Protein AF-A0A5C0ASE5-F1 (afdb_monomer)

Mean predicted aligned error: 4.51 Å

Sequence (235 aa):
MMMKRIALTIAAVLAVVGAGLLAYASMLAPFTDQQEFYRRYLQLQTGQNAEFHGLLREFLSAKYELVDYGWTLIVLAGVAWLVARFGSGGIKSPPVRRSLVRLAYLAAFAVFFALEFTVFQNYDRGYYPRWADSIAPLLVGGVLVLLVMLGWTFAHLRLLPRDYPASKPLQLAVSGKVNPWLMLLSLAAIGLAVAAASQGAWPFLIAGLLWAYVYVSIAASRRAVQLGRTAVVPH

Foldseek 3Di:
DVLLVVLLVLLVVLLVQLVVLLVVLVPDDQWPDPVVLVVVLVVDDPPPLVVNVVSCVVTGDCSVVSNLLSLLSNLVSVVSNVCSVQPLQRDWFAQDLVVLLVLLLVLLVLVLCLQVVVLVVCVVSVVDRPNPVDPVVSNVVSVVSSVVSVVVSVVVSVLADPPFHGTFGLVLLVDPPWDVVLVVQLVVLVVQLVVCSVRSSRSSVVSSVSSNSSSSSRRRRVSVVVVVVVVPDDD

Solvent-accessible surface area (backbone atoms only — not comparable to full-atom values): 11956 Å² total; per-residue (Å²): 115,66,70,36,53,52,28,40,51,51,14,50,51,32,35,52,52,13,50,49,32,36,57,54,25,70,76,46,56,67,38,76,46,59,68,61,48,50,57,56,54,72,70,58,58,87,85,49,56,70,60,51,54,48,49,46,71,72,29,50,36,67,23,63,60,33,37,28,40,10,51,24,27,39,54,52,13,51,51,32,37,52,47,30,76,46,32,85,78,53,45,48,25,55,68,43,69,68,54,47,51,51,46,40,52,49,23,31,50,30,46,31,48,28,52,51,49,51,53,54,52,37,52,77,69,59,74,55,60,92,74,60,85,63,68,58,69,61,55,54,50,34,53,53,49,34,54,52,34,48,55,52,38,56,60,56,57,68,67,46,54,88,79,62,56,54,50,36,44,36,66,49,35,73,43,97,84,36,61,63,67,42,47,52,52,22,52,49,23,46,50,48,18,49,58,19,48,78,65,22,37,34,51,45,22,54,17,18,50,41,43,20,51,45,32,32,30,43,31,12,34,44,40,52,51,53,55,57,57,63,70,73,63,78,130

Secondary structure (DSSP, 8-state):
-HHHHHHHHHHHHHHHHHHHHHHHHHHS-SBSSHHHHHHHHHHPPTT-HHHHHHHHHHHB-THHHHHHHHHHHHHHHHHHHHHHHH-TTT-B--SSHHHHHHHHHHHHHHHHHHHHHHHHHHHHTT-S-TT---SHHHHHHHHHHHHHHHHHHHHHHTTS-SS--TT-BGGGGGSTTS-HHHHHHHHHHHHHHHHHHTTT-HHHHHHHHHHHHHHHHHHHHHHHHHHHHHTS---

Radius of gyration: 22.26 Å; Cα contacts (8 Å, |Δi|>4): 276; chains: 1; bounding box: 58×29×72 Å

Nearest PDB structures (foldseek):
  2asr-assembly1_A-2  TM=3.739E-01  e=4.674E+00  Escherichia coli

Organism: NCBI:txid1940612

pLDDT: mean 93.57, std 7.57, range [48.03, 98.75]

Structure (mmCIF, N/CA/C/O backbone):
data_AF-A0A5C0ASE5-F1
#
_entry.id   AF-A0A5C0ASE5-F1
#
loop_
_atom_site.group_PDB
_atom_site.id
_atom_site.type_symbol
_atom_site.label_atom_id
_atom_site.label_alt_id
_atom_site.label_comp_id
_atom_site.label_asym_id
_atom_site.label_entity_id
_atom_site.label_seq_id
_atom_site.pdbx_PDB_ins_code
_atom_site.Cartn_x
_atom_site.Cartn_y
_atom_site.Cartn_z
_atom_site.occupancy
_atom_site.B_iso_or_equiv
_atom_site.auth_seq_id
_atom_site.auth_comp_id
_atom_site.auth_asym_id
_atom_site.auth_atom_id
_atom_site.pdbx_PDB_model_num
ATOM 1 N N . MET A 1 1 ? -26.961 13.017 2.936 1.00 76.44 1 MET A N 1
ATOM 2 C CA . MET A 1 1 ? -27.084 12.487 1.554 1.00 76.44 1 MET A CA 1
ATOM 3 C C . MET A 1 1 ? -25.997 13.038 0.621 1.00 76.44 1 MET A C 1
ATOM 5 O O . MET A 1 1 ? -25.399 12.254 -0.104 1.00 76.44 1 MET A O 1
ATOM 9 N N . MET A 1 2 ? -25.674 14.336 0.690 1.00 86.31 2 MET A N 1
ATOM 10 C CA . MET A 1 2 ? -24.647 15.001 -0.135 1.00 86.31 2 MET A CA 1
ATOM 11 C C . MET A 1 2 ? -23.241 14.368 -0.058 1.00 86.31 2 MET A C 1
ATOM 13 O O .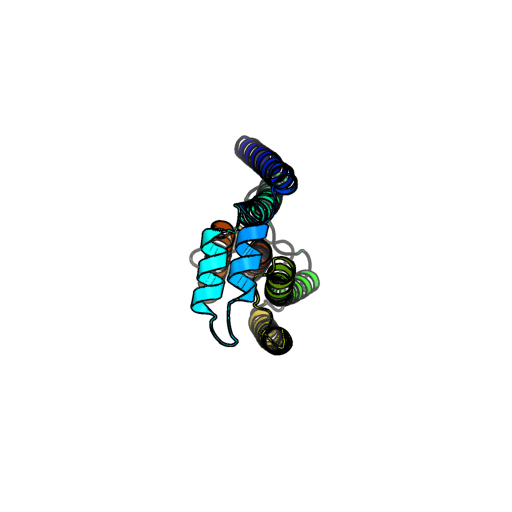 MET A 1 2 ? -22.693 14.006 -1.092 1.00 86.31 2 MET A O 1
ATOM 17 N N . MET A 1 3 ? -22.697 14.117 1.142 1.00 84.81 3 MET A N 1
ATOM 18 C CA . MET A 1 3 ? -21.353 13.519 1.297 1.00 84.81 3 MET A CA 1
ATOM 19 C C . MET A 1 3 ? -21.201 12.143 0.631 1.00 84.81 3 MET A C 1
ATOM 21 O O . MET A 1 3 ? -20.138 11.826 0.110 1.00 84.81 3 MET A O 1
ATOM 25 N N . LYS A 1 4 ? -22.266 11.325 0.616 1.00 89.88 4 LYS A N 1
ATOM 26 C CA . LYS A 1 4 ? -22.240 10.015 -0.053 1.00 89.88 4 LYS A CA 1
ATOM 27 C C . LYS A 1 4 ? -22.139 10.160 -1.568 1.00 89.88 4 LYS A C 1
ATOM 29 O O . LYS A 1 4 ? -21.385 9.423 -2.188 1.00 89.88 4 LYS A O 1
ATOM 34 N N . ARG A 1 5 ? -22.879 11.112 -2.151 1.00 92.00 5 ARG A N 1
ATOM 35 C CA . ARG A 1 5 ? -22.814 11.397 -3.592 1.00 92.00 5 ARG A CA 1
ATOM 36 C C . ARG A 1 5 ? -21.417 11.869 -3.980 1.00 92.00 5 ARG A C 1
ATOM 38 O O . ARG A 1 5 ? -20.845 11.299 -4.893 1.00 92.00 5 ARG A O 1
ATOM 45 N N . ILE A 1 6 ? -20.843 12.801 -3.215 1.00 92.38 6 ILE A N 1
ATOM 46 C CA . ILE A 1 6 ? -19.474 13.293 -3.440 1.00 92.38 6 ILE A CA 1
ATOM 47 C C . ILE A 1 6 ? -18.463 12.140 -3.399 1.00 92.38 6 ILE A C 1
ATOM 49 O O . ILE A 1 6 ? -17.682 11.985 -4.330 1.00 92.38 6 ILE A O 1
ATOM 53 N N . ALA A 1 7 ? -18.503 11.296 -2.365 1.00 92.88 7 ALA A N 1
ATOM 54 C CA . ALA A 1 7 ? -17.575 10.173 -2.242 1.00 92.88 7 ALA A CA 1
ATOM 55 C C . ALA A 1 7 ? -17.729 9.136 -3.374 1.00 92.88 7 ALA A C 1
ATOM 57 O O . ALA A 1 7 ? -16.725 8.619 -3.855 1.00 92.88 7 ALA A O 1
ATOM 58 N N . LEU A 1 8 ? -18.956 8.869 -3.844 1.00 95.56 8 LEU A N 1
ATOM 59 C CA . LEU A 1 8 ? -19.190 8.010 -5.014 1.00 95.56 8 LEU A CA 1
ATOM 60 C C . LEU A 1 8 ? -18.660 8.634 -6.306 1.00 95.56 8 LEU A C 1
ATOM 62 O O . LEU A 1 8 ? -18.055 7.928 -7.106 1.00 95.56 8 LEU A O 1
ATOM 66 N N . THR A 1 9 ? -18.857 9.938 -6.507 1.00 96.56 9 THR A N 1
ATOM 67 C CA . THR A 1 9 ? -18.309 10.651 -7.666 1.00 96.56 9 THR A CA 1
ATOM 68 C C . THR A 1 9 ? -16.785 10.598 -7.658 1.00 96.56 9 THR A C 1
ATOM 70 O O . THR A 1 9 ? -16.194 10.250 -8.673 1.00 96.56 9 THR A O 1
ATOM 73 N N . ILE A 1 10 ? -16.149 10.859 -6.510 1.00 96.62 10 ILE A N 1
ATOM 74 C CA . ILE A 1 10 ? -14.694 10.734 -6.352 1.00 96.62 10 ILE A CA 1
ATOM 75 C C . ILE A 1 10 ? -14.249 9.306 -6.680 1.00 96.62 10 ILE A C 1
ATOM 77 O O . ILE A 1 10 ? -13.341 9.129 -7.484 1.00 96.62 10 ILE A O 1
ATOM 81 N N . ALA A 1 11 ? -14.909 8.289 -6.118 1.00 97.38 11 ALA A N 1
ATOM 82 C CA . ALA A 1 11 ? -14.579 6.893 -6.394 1.00 97.38 11 ALA A CA 1
ATOM 83 C C . ALA A 1 11 ? -14.669 6.561 -7.893 1.00 97.38 11 ALA A C 1
ATOM 85 O O . ALA A 1 11 ? -13.756 5.948 -8.437 1.00 97.38 11 ALA A O 1
ATOM 86 N N . ALA A 1 12 ? -15.735 6.997 -8.570 1.00 98.06 12 ALA A N 1
ATOM 87 C CA . ALA A 1 12 ? -15.920 6.768 -10.000 1.00 98.06 12 ALA A CA 1
ATOM 88 C C . ALA A 1 12 ? -14.844 7.469 -10.842 1.00 98.06 12 ALA A C 1
ATOM 90 O O . ALA A 1 12 ? -14.266 6.845 -11.728 1.00 98.06 12 ALA A O 1
ATOM 91 N N . VAL A 1 13 ? -14.531 8.734 -10.541 1.00 98.31 13 VAL A N 1
ATOM 92 C CA . VAL A 1 13 ? -13.483 9.491 -11.243 1.00 98.31 13 VAL A CA 1
ATOM 93 C C . VAL A 1 13 ? -12.122 8.821 -11.064 1.00 98.31 13 VAL A C 1
ATOM 95 O O . VAL A 1 13 ? -11.440 8.570 -12.052 1.00 98.31 13 VAL A O 1
ATOM 98 N N . LEU A 1 14 ? -11.748 8.468 -9.830 1.00 98.38 14 LEU A N 1
ATOM 99 C CA . LEU A 1 14 ? -10.487 7.777 -9.549 1.00 98.38 14 LEU A CA 1
ATOM 100 C C . LEU A 1 14 ? -10.403 6.433 -10.283 1.00 98.38 14 LEU A C 1
ATOM 102 O O . LEU A 1 14 ? -9.360 6.119 -10.849 1.00 98.38 14 LEU A O 1
ATOM 106 N N . ALA A 1 15 ? -11.495 5.663 -10.321 1.00 98.50 15 ALA A N 1
ATOM 107 C CA . ALA A 1 15 ? -11.532 4.382 -11.019 1.00 98.50 15 ALA A CA 1
ATOM 108 C C . ALA A 1 15 ? -11.364 4.540 -12.537 1.00 98.50 15 ALA A C 1
ATOM 110 O O . ALA A 1 15 ? -10.577 3.816 -13.141 1.00 98.50 15 ALA A O 1
ATOM 111 N N . VAL A 1 16 ? -12.070 5.497 -13.149 1.00 98.62 16 VAL A N 1
ATOM 112 C CA . VAL A 1 16 ? -11.989 5.764 -14.594 1.00 98.62 16 VAL A CA 1
ATOM 113 C C . VAL A 1 16 ? -10.604 6.272 -14.977 1.00 98.62 16 VAL A C 1
ATOM 115 O O . VAL A 1 16 ? -10.014 5.761 -15.925 1.00 98.62 16 VAL A O 1
ATOM 118 N N . VAL A 1 17 ? -10.056 7.233 -14.227 1.00 98.56 17 VAL A N 1
ATOM 119 C CA . VAL A 1 17 ? -8.702 7.746 -14.476 1.00 98.56 17 VAL A CA 1
ATOM 120 C C . VAL A 1 17 ? -7.673 6.636 -14.271 1.00 98.56 17 VAL A C 1
ATOM 122 O O . VAL A 1 17 ? -6.843 6.426 -15.146 1.00 98.56 17 VAL A O 1
ATOM 125 N N . GLY A 1 18 ? -7.761 5.868 -13.180 1.00 98.62 18 GLY A N 1
ATOM 126 C CA . GLY A 1 18 ? -6.858 4.747 -12.911 1.00 98.62 18 GLY A CA 1
ATOM 127 C C . GLY A 1 18 ? -6.877 3.686 -14.012 1.00 98.62 18 GLY A C 1
ATOM 128 O O . GLY A 1 18 ? -5.822 3.285 -14.498 1.00 98.62 18 GLY A O 1
ATOM 129 N N . ALA A 1 19 ? -8.067 3.286 -14.469 1.00 98.69 19 ALA A N 1
ATOM 130 C CA . ALA A 1 19 ? -8.218 2.365 -15.592 1.00 98.69 19 ALA A CA 1
ATOM 131 C C . ALA A 1 19 ? -7.667 2.955 -16.901 1.00 98.69 19 ALA A C 1
ATOM 133 O O . ALA A 1 19 ? -7.013 2.245 -17.662 1.00 98.69 19 ALA A O 1
ATOM 134 N N . GLY A 1 20 ? -7.877 4.252 -17.142 1.00 98.62 20 GLY A N 1
ATOM 135 C CA . GLY A 1 20 ? -7.312 4.972 -18.282 1.00 98.62 20 GLY A CA 1
ATOM 136 C C . GLY A 1 20 ? -5.781 4.982 -18.278 1.00 98.62 20 GLY A C 1
ATOM 137 O O . GLY A 1 20 ? -5.178 4.699 -19.310 1.00 98.62 20 GLY A O 1
ATOM 138 N N . LEU A 1 21 ? -5.149 5.227 -17.122 1.00 98.56 21 LEU A N 1
ATOM 139 C CA . LEU A 1 21 ? -3.689 5.162 -16.978 1.00 98.56 21 LEU A CA 1
ATOM 140 C C . LEU A 1 21 ? -3.160 3.756 -17.268 1.00 98.56 21 LEU A C 1
ATOM 142 O O . LEU A 1 21 ? -2.198 3.617 -18.017 1.00 98.56 21 LEU A O 1
ATOM 146 N N . LEU A 1 22 ? -3.807 2.715 -16.731 1.00 98.62 22 LEU A N 1
ATOM 147 C CA . LEU A 1 22 ? -3.428 1.321 -16.988 1.00 98.62 22 LEU A CA 1
ATOM 148 C C . LEU A 1 22 ? -3.567 0.956 -18.471 1.00 98.62 22 LEU A C 1
ATOM 150 O O . LEU A 1 22 ? -2.664 0.344 -19.043 1.00 98.62 22 LEU A O 1
ATOM 154 N N . ALA A 1 23 ? -4.671 1.361 -19.105 1.00 98.50 23 ALA A N 1
ATOM 155 C CA . ALA A 1 23 ? -4.909 1.123 -20.523 1.00 98.50 23 ALA A CA 1
ATOM 156 C C . ALA A 1 23 ? -3.848 1.828 -21.382 1.00 98.50 23 ALA A C 1
ATOM 158 O O . ALA A 1 23 ? -3.216 1.196 -22.227 1.00 98.50 23 ALA A O 1
ATOM 159 N N . TYR A 1 24 ? -3.580 3.106 -21.116 1.00 98.38 24 TYR A N 1
ATOM 160 C CA . TYR A 1 24 ? -2.556 3.864 -21.830 1.00 98.38 24 TYR A CA 1
ATOM 161 C C . TYR A 1 24 ? -1.153 3.275 -21.620 1.00 98.38 24 TYR A C 1
ATOM 163 O O . TYR A 1 24 ? -0.418 3.060 -22.581 1.00 98.38 24 TYR A O 1
ATOM 171 N N . ALA A 1 25 ? -0.801 2.913 -20.384 1.00 98.06 25 ALA A N 1
ATOM 172 C CA . ALA A 1 25 ? 0.488 2.306 -20.073 1.00 98.06 25 ALA A CA 1
ATOM 173 C C . ALA A 1 25 ? 0.704 0.955 -20.774 1.00 98.06 25 ALA A C 1
ATOM 175 O O . ALA A 1 25 ? 1.836 0.613 -21.114 1.00 98.06 25 ALA A O 1
ATOM 176 N N . SER A 1 26 ? -0.364 0.192 -21.032 1.00 97.31 26 SER A N 1
ATOM 177 C CA . SER A 1 26 ? -0.257 -1.074 -21.766 1.00 97.31 26 SER A CA 1
ATOM 178 C C . SER A 1 26 ? 0.174 -0.890 -23.226 1.00 97.31 26 SER A C 1
ATOM 180 O O . SER A 1 26 ? 0.797 -1.789 -23.788 1.00 97.31 26 SER A O 1
ATOM 182 N N . MET A 1 27 ? -0.079 0.289 -23.807 1.00 97.75 27 MET A N 1
ATOM 183 C CA . MET A 1 27 ? 0.326 0.651 -25.170 1.00 97.75 27 MET A CA 1
ATOM 184 C C . MET A 1 27 ? 1.764 1.184 -25.252 1.00 97.75 27 MET A C 1
ATOM 186 O O . MET A 1 27 ? 2.325 1.263 -26.342 1.00 97.75 27 MET A O 1
ATOM 190 N N . LEU A 1 28 ? 2.374 1.556 -24.122 1.00 97.31 28 LEU A N 1
ATOM 191 C CA . LEU A 1 28 ? 3.737 2.084 -24.095 1.00 97.31 28 LEU A CA 1
ATOM 192 C C . LEU A 1 28 ? 4.776 0.958 -24.112 1.00 97.31 28 LEU A C 1
ATOM 194 O O . LEU A 1 28 ? 4.632 -0.075 -23.446 1.00 97.31 28 LEU A O 1
ATOM 198 N N . ALA A 1 29 ? 5.877 1.190 -24.824 1.00 96.62 29 ALA A N 1
ATOM 199 C CA . ALA A 1 29 ? 7.086 0.387 -24.682 1.00 96.62 29 ALA A CA 1
ATOM 200 C C . ALA A 1 29 ? 7.766 0.689 -23.329 1.00 96.62 29 ALA A C 1
ATOM 202 O O . ALA A 1 29 ? 7.675 1.823 -22.855 1.00 96.62 29 ALA A O 1
ATOM 203 N N . PRO A 1 30 ? 8.443 -0.278 -22.679 1.00 95.25 30 PRO A N 1
ATOM 204 C CA . PRO A 1 30 ? 9.168 -0.030 -21.425 1.00 95.25 30 PRO A CA 1
ATOM 205 C C . PRO A 1 30 ? 10.304 0.997 -21.545 1.00 95.25 30 PRO A C 1
ATOM 207 O O . PRO A 1 30 ? 10.578 1.716 -20.588 1.00 95.25 30 PRO A O 1
ATOM 210 N N . PHE A 1 31 ? 10.928 1.083 -22.723 1.00 96.25 31 PHE A N 1
ATOM 211 C CA . PHE A 1 31 ? 12.035 1.992 -23.016 1.00 96.25 31 PHE A CA 1
ATOM 212 C C . PHE A 1 31 ? 11.693 2.895 -24.205 1.00 96.25 31 PHE A C 1
ATOM 214 O O . PHE A 1 31 ? 11.002 2.456 -25.126 1.00 96.25 31 PHE A O 1
ATOM 221 N N . THR A 1 32 ? 12.169 4.140 -24.186 1.00 95.94 32 THR A N 1
ATOM 222 C CA . THR A 1 32 ? 12.011 5.119 -25.276 1.00 95.94 32 THR A CA 1
ATOM 223 C C . THR A 1 32 ? 12.814 4.722 -26.516 1.00 95.94 32 THR A C 1
ATOM 225 O O . THR A 1 32 ? 12.279 4.758 -27.620 1.00 95.94 32 THR A O 1
ATOM 228 N N . ASP A 1 33 ? 14.054 4.267 -26.321 1.00 96.25 33 ASP A N 1
ATOM 229 C CA . ASP A 1 33 ? 14.891 3.616 -27.332 1.00 96.25 33 ASP A CA 1
ATOM 230 C C . ASP A 1 33 ? 15.504 2.340 -26.744 1.00 96.25 33 ASP A C 1
ATOM 232 O O . ASP A 1 33 ? 16.515 2.344 -26.036 1.00 96.25 33 ASP A O 1
ATOM 23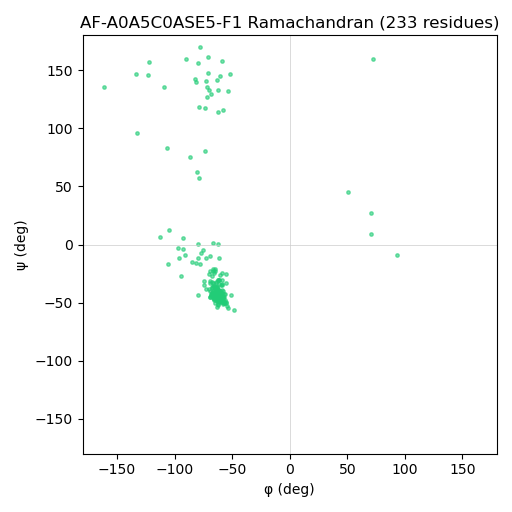6 N N . GLN A 1 34 ? 14.841 1.220 -27.015 1.00 95.00 34 GLN A N 1
ATOM 237 C CA . GLN A 1 34 ? 15.242 -0.076 -26.487 1.00 95.00 34 GLN A CA 1
ATOM 238 C C . GLN A 1 34 ? 16.593 -0.539 -27.054 1.00 95.00 34 GLN A C 1
ATOM 240 O O . GLN A 1 34 ? 17.371 -1.166 -26.334 1.00 95.00 34 GLN A O 1
ATOM 245 N N . GLN A 1 35 ? 16.889 -0.248 -28.324 1.00 96.62 35 GLN A N 1
ATOM 246 C CA . GLN A 1 35 ? 18.121 -0.716 -28.963 1.00 96.62 35 GLN A CA 1
ATOM 247 C C . GLN A 1 35 ? 19.335 -0.002 -28.374 1.00 96.62 35 GLN A C 1
ATOM 249 O O . GLN A 1 35 ? 20.319 -0.650 -28.004 1.00 96.62 35 GLN A O 1
ATOM 254 N N . GLU A 1 36 ? 19.236 1.316 -28.222 1.00 96.94 36 GLU A N 1
ATOM 255 C CA . GLU A 1 36 ? 20.298 2.128 -27.643 1.00 96.94 36 GLU A CA 1
ATOM 256 C C . GLU A 1 36 ? 20.530 1.801 -26.163 1.00 96.94 36 GLU A C 1
ATOM 258 O O . GLU A 1 36 ? 21.682 1.642 -25.740 1.00 96.94 36 GLU A O 1
ATOM 263 N N . PHE A 1 37 ? 19.453 1.598 -25.390 1.00 96.19 37 PHE A N 1
ATOM 264 C CA . PHE A 1 37 ? 19.555 1.147 -24.003 1.00 96.19 37 PHE A CA 1
ATOM 265 C C . PHE A 1 37 ? 20.371 -0.145 -23.896 1.00 96.19 37 PHE A C 1
ATOM 267 O O . PHE A 1 37 ? 21.351 -0.189 -23.151 1.00 96.19 37 PHE A O 1
ATOM 274 N N . TYR A 1 38 ? 20.023 -1.186 -24.664 1.00 95.44 38 TYR A N 1
ATOM 275 C CA . TYR A 1 38 ? 20.742 -2.461 -24.603 1.00 95.44 38 TYR A CA 1
ATOM 276 C C . TYR A 1 38 ? 22.189 -2.340 -25.081 1.00 95.44 38 TYR A C 1
ATOM 278 O O . TYR A 1 38 ? 23.076 -2.946 -24.477 1.00 95.44 38 TYR A O 1
ATOM 286 N N . ARG A 1 39 ? 22.459 -1.528 -26.110 1.00 97.00 39 ARG A N 1
ATOM 287 C CA . ARG A 1 39 ? 23.823 -1.276 -26.591 1.00 97.00 39 ARG A CA 1
ATOM 288 C C . ARG A 1 39 ? 24.710 -0.706 -25.484 1.00 97.00 39 ARG A C 1
ATOM 290 O O . ARG A 1 39 ? 25.807 -1.219 -25.268 1.00 97.00 39 ARG A O 1
ATOM 297 N N . ARG A 1 40 ? 24.237 0.317 -24.763 1.00 96.88 40 ARG A N 1
ATOM 298 C CA . ARG A 1 40 ? 24.978 0.944 -23.653 1.00 96.88 40 ARG A CA 1
ATOM 299 C C . ARG A 1 40 ? 25.020 0.056 -22.413 1.00 96.88 40 ARG A C 1
ATOM 301 O O . ARG A 1 40 ? 26.054 -0.039 -21.761 1.00 96.88 40 ARG A O 1
ATOM 308 N N . TYR A 1 41 ? 23.933 -0.648 -22.116 1.00 95.44 41 TYR A N 1
ATOM 309 C CA . TYR A 1 41 ? 23.857 -1.576 -20.992 1.00 95.44 41 TYR A CA 1
ATOM 310 C C . TYR A 1 41 ? 24.867 -2.726 -21.109 1.00 95.44 41 TYR A C 1
ATOM 312 O O . TYR A 1 41 ? 25.528 -3.070 -20.131 1.00 95.44 41 TYR A O 1
ATOM 320 N N . LEU A 1 42 ? 25.050 -3.293 -22.307 1.00 95.31 42 LEU A N 1
ATOM 321 C CA . LEU A 1 42 ? 26.008 -4.381 -22.537 1.00 95.31 42 LEU A CA 1
ATOM 322 C C . LEU A 1 42 ? 27.473 -3.951 -22.372 1.00 95.31 42 LEU A C 1
ATOM 324 O O . LEU A 1 42 ? 28.318 -4.804 -22.090 1.00 95.31 42 LEU A O 1
ATOM 328 N N . GLN A 1 43 ? 27.758 -2.652 -22.510 1.00 96.62 43 GLN A N 1
ATOM 329 C CA . GLN A 1 43 ? 29.083 -2.068 -22.286 1.00 96.62 43 GLN A CA 1
ATOM 330 C C . GLN A 1 43 ? 29.408 -1.892 -20.796 1.00 96.62 43 GLN A C 1
ATOM 332 O O . GLN A 1 43 ? 30.579 -1.728 -20.458 1.00 96.62 43 GLN A O 1
ATOM 337 N N . LEU A 1 44 ? 28.406 -1.948 -19.907 1.00 96.12 44 LEU A N 1
ATOM 338 C CA . LEU A 1 44 ? 28.634 -1.827 -18.471 1.00 96.12 44 LEU A CA 1
ATOM 339 C C . LEU A 1 44 ? 29.315 -3.075 -17.900 1.00 96.12 44 LEU A C 1
ATOM 341 O O . LEU A 1 44 ? 28.930 -4.222 -18.171 1.00 96.12 44 LEU A O 1
ATOM 345 N N . GLN A 1 45 ? 30.308 -2.824 -17.057 1.00 95.81 45 GLN A N 1
ATOM 346 C CA . GLN A 1 45 ? 31.024 -3.820 -16.275 1.00 95.81 45 GLN A CA 1
ATOM 347 C C . GLN A 1 45 ? 30.351 -4.043 -14.916 1.00 95.81 45 GLN A C 1
ATOM 349 O O . GLN A 1 45 ? 29.599 -3.205 -14.412 1.00 95.81 45 GLN A O 1
ATOM 354 N N . THR A 1 46 ? 30.645 -5.189 -14.303 1.00 94.38 46 THR A N 1
ATOM 355 C CA . THR A 1 46 ? 30.170 -5.531 -12.959 1.00 94.38 46 THR A CA 1
ATOM 356 C C . THR A 1 46 ? 30.530 -4.439 -11.952 1.00 94.38 46 THR A C 1
ATOM 358 O O . THR A 1 46 ? 31.671 -3.991 -11.892 1.00 94.38 46 THR A O 1
ATOM 361 N N . GLY A 1 47 ? 29.552 -4.025 -11.142 1.00 91.62 47 GLY A N 1
ATOM 362 C CA . GLY A 1 47 ? 29.731 -3.005 -10.103 1.00 91.62 47 GLY A CA 1
ATOM 363 C C . GLY A 1 47 ? 29.392 -1.572 -10.529 1.00 91.62 47 GLY A C 1
ATOM 364 O O . GLY A 1 47 ? 29.265 -0.713 -9.658 1.00 91.62 47 GLY A O 1
ATOM 365 N N . GLN A 1 48 ? 29.146 -1.310 -11.819 1.00 95.50 48 GLN A N 1
ATOM 366 C CA . GLN A 1 48 ? 28.744 0.009 -12.341 1.00 95.50 48 GLN A CA 1
ATOM 367 C C . GLN A 1 48 ? 27.249 0.309 -12.109 1.00 95.50 48 GLN A C 1
ATOM 369 O O . GLN A 1 48 ? 26.459 0.518 -13.034 1.00 95.50 48 GLN A O 1
ATOM 374 N N . ASN A 1 49 ? 26.824 0.268 -10.842 1.00 93.25 49 ASN A N 1
ATOM 375 C CA . ASN A 1 49 ? 25.419 0.432 -10.453 1.00 93.25 49 ASN A CA 1
ATOM 376 C C . ASN A 1 49 ? 24.903 1.856 -10.714 1.00 93.25 49 ASN A C 1
ATOM 378 O O . ASN A 1 49 ? 23.748 2.037 -11.099 1.00 93.25 49 ASN A O 1
ATOM 382 N N . ALA A 1 50 ? 25.742 2.874 -10.504 1.00 95.19 50 ALA A N 1
ATOM 383 C CA . ALA A 1 50 ? 25.342 4.269 -10.677 1.00 95.19 50 ALA A CA 1
ATOM 384 C C . ALA A 1 50 ? 25.045 4.584 -12.151 1.00 95.19 50 ALA A C 1
ATOM 386 O O . ALA A 1 50 ? 24.038 5.225 -12.460 1.00 95.19 50 ALA A O 1
ATOM 387 N N . GLU A 1 51 ? 25.887 4.076 -13.048 1.00 96.94 51 GLU A N 1
ATOM 388 C CA . GLU A 1 51 ? 25.763 4.181 -14.496 1.00 96.94 51 GLU A CA 1
ATOM 389 C C . GLU A 1 51 ? 24.547 3.405 -14.996 1.00 96.94 51 GLU A C 1
ATOM 391 O O . GLU A 1 51 ? 23.766 3.939 -15.781 1.00 96.94 51 GLU A O 1
ATOM 396 N N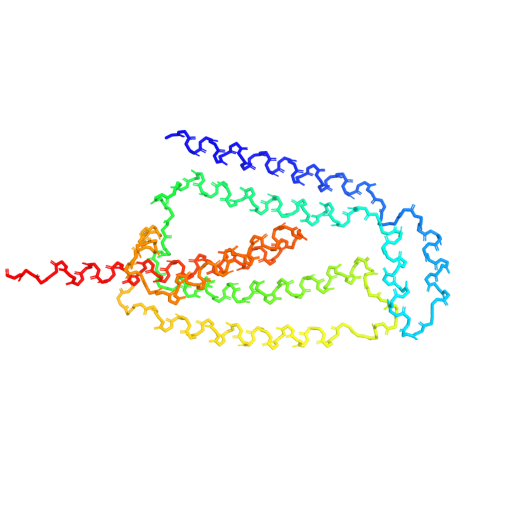 . PHE A 1 52 ? 24.323 2.192 -14.481 1.00 96.25 52 PHE A N 1
ATOM 397 C CA . PHE A 1 52 ? 23.125 1.409 -14.780 1.00 96.25 52 PHE A CA 1
ATOM 398 C C . PHE A 1 52 ? 21.836 2.166 -14.426 1.00 96.25 52 PHE A C 1
ATOM 400 O O . PHE A 1 52 ? 20.948 2.314 -15.266 1.00 96.25 52 PHE A O 1
ATOM 407 N N . HIS A 1 53 ? 21.743 2.725 -13.216 1.00 94.94 53 HIS A N 1
ATOM 408 C CA . HIS A 1 53 ? 20.588 3.542 -12.835 1.00 94.94 53 HIS A CA 1
ATOM 409 C C . HIS A 1 53 ? 20.509 4.861 -13.619 1.00 94.94 53 HIS A C 1
ATOM 411 O O . HIS A 1 53 ? 19.415 5.393 -13.804 1.00 94.94 53 HIS A O 1
ATOM 417 N N . GLY A 1 54 ? 21.641 5.387 -14.093 1.00 96.94 54 GLY A N 1
ATOM 418 C CA . GLY A 1 54 ? 21.690 6.495 -15.046 1.00 96.94 54 GLY A CA 1
ATOM 419 C C . GLY A 1 54 ? 21.008 6.148 -16.367 1.00 96.94 54 GLY A C 1
ATOM 420 O O . GLY A 1 54 ? 20.119 6.884 -16.787 1.00 96.94 54 GLY A O 1
ATOM 421 N N . LEU A 1 55 ? 21.346 4.996 -16.956 1.00 96.44 55 LEU A N 1
ATOM 422 C CA . LEU A 1 55 ? 20.705 4.498 -18.177 1.00 96.44 55 LEU A CA 1
ATOM 423 C C . LEU A 1 55 ? 19.204 4.283 -17.984 1.00 96.44 55 LEU A C 1
ATOM 425 O O . LEU A 1 55 ? 18.418 4.660 -18.846 1.00 96.44 55 LEU A O 1
ATOM 429 N N . LEU A 1 56 ? 18.787 3.718 -16.847 1.00 95.75 56 LEU A N 1
ATOM 430 C CA . LEU A 1 56 ? 17.363 3.568 -16.549 1.00 95.75 56 LEU A CA 1
ATOM 431 C C . LEU A 1 56 ? 16.655 4.927 -16.514 1.00 95.75 56 LEU A C 1
ATOM 433 O O . LEU A 1 56 ? 15.627 5.083 -17.155 1.00 95.75 56 LEU A O 1
ATOM 437 N N . ARG A 1 57 ? 17.207 5.939 -15.836 1.00 95.12 57 ARG A N 1
ATOM 438 C CA . ARG A 1 57 ? 16.590 7.280 -15.814 1.00 95.12 57 ARG A CA 1
ATOM 439 C C . ARG A 1 57 ? 16.503 7.932 -17.195 1.00 95.12 57 ARG A C 1
ATOM 441 O O . ARG A 1 57 ? 15.604 8.730 -17.419 1.00 95.12 57 ARG A O 1
ATOM 448 N N . GLU A 1 58 ? 17.443 7.626 -18.083 1.00 96.69 58 GLU A N 1
ATOM 449 C CA . GLU A 1 58 ? 17.511 8.197 -19.429 1.00 96.69 58 GLU A CA 1
ATOM 450 C C . GLU A 1 58 ? 16.528 7.528 -20.402 1.00 96.69 58 GLU A C 1
ATOM 452 O O . GLU A 1 58 ? 15.854 8.215 -21.168 1.00 96.69 58 GLU A O 1
ATOM 457 N N . PHE A 1 59 ? 16.427 6.196 -20.363 1.00 96.50 59 PHE A N 1
ATOM 458 C CA . PHE A 1 59 ? 15.692 5.425 -21.370 1.00 96.50 59 PHE A CA 1
ATOM 459 C C . PHE A 1 59 ? 14.352 4.871 -20.897 1.00 96.50 59 PHE A C 1
ATOM 461 O O . PHE A 1 59 ? 13.557 4.455 -21.737 1.00 96.50 59 PHE A O 1
ATOM 468 N N . LEU A 1 60 ? 14.077 4.810 -19.593 1.00 95.31 60 LEU A N 1
ATOM 469 C CA . LEU A 1 60 ? 12.809 4.270 -19.111 1.00 95.31 60 LEU A CA 1
ATOM 470 C C . LEU A 1 60 ? 11.663 5.204 -19.505 1.00 95.31 60 LEU A C 1
ATOM 472 O O . LEU A 1 60 ? 11.700 6.408 -19.255 1.00 95.31 60 LEU A O 1
ATOM 476 N N . SER A 1 61 ? 10.624 4.644 -20.116 1.00 96.00 61 SER A N 1
ATOM 477 C CA . SER A 1 61 ? 9.415 5.405 -20.406 1.00 96.00 61 SER A CA 1
ATOM 478 C C . SER A 1 61 ? 8.557 5.571 -19.146 1.00 96.00 61 SER A C 1
ATOM 480 O O . SER A 1 61 ? 8.730 4.878 -18.141 1.00 96.00 61 SER A O 1
ATOM 482 N N . ALA A 1 62 ? 7.531 6.420 -19.230 1.00 96.31 62 ALA A N 1
ATOM 483 C CA . ALA A 1 62 ? 6.546 6.583 -18.161 1.00 96.31 62 ALA A CA 1
ATOM 484 C C . ALA A 1 62 ? 5.658 5.337 -17.928 1.00 96.31 62 ALA A C 1
ATOM 486 O O . ALA A 1 62 ? 4.778 5.370 -17.070 1.00 96.31 62 ALA A O 1
ATOM 487 N N . LYS A 1 63 ? 5.849 4.231 -18.669 1.00 97.44 63 LYS A N 1
ATOM 488 C CA . LYS A 1 63 ? 5.007 3.025 -18.600 1.00 97.44 63 LYS A CA 1
ATOM 489 C C . LYS A 1 63 ? 4.770 2.551 -17.168 1.00 97.44 63 LYS A C 1
ATOM 491 O O . LYS A 1 63 ? 3.625 2.388 -16.757 1.00 97.44 63 LYS A O 1
ATOM 496 N N . TYR A 1 64 ? 5.838 2.291 -16.421 1.00 96.81 64 TYR A N 1
ATOM 497 C CA . TYR A 1 64 ? 5.720 1.667 -15.103 1.00 96.81 64 TYR A CA 1
ATOM 498 C C . TYR A 1 64 ? 5.189 2.627 -14.041 1.00 96.81 64 TYR A C 1
ATOM 500 O O . TYR A 1 64 ? 4.381 2.210 -13.215 1.00 96.81 64 TYR A O 1
ATOM 508 N N . GLU A 1 65 ? 5.549 3.906 -14.129 1.00 97.12 65 GLU A N 1
ATOM 509 C CA . GLU A 1 65 ? 4.992 4.956 -13.276 1.00 97.12 65 GLU A CA 1
ATOM 510 C C . GLU A 1 65 ? 3.471 5.074 -13.467 1.00 97.12 65 GLU A C 1
ATOM 512 O O . GLU A 1 65 ? 2.709 5.068 -12.500 1.00 97.12 65 GLU A O 1
ATOM 517 N N . LEU A 1 66 ? 3.002 5.076 -14.719 1.00 98.25 66 LEU A N 1
ATOM 518 C CA . LEU A 1 66 ? 1.574 5.101 -15.037 1.00 98.25 66 LEU A CA 1
ATOM 519 C C . LEU A 1 66 ? 0.844 3.843 -14.544 1.00 98.25 66 LEU A C 1
ATOM 521 O O . LEU A 1 66 ? -0.290 3.946 -14.076 1.00 98.25 66 LEU A O 1
ATOM 525 N N . VAL A 1 67 ? 1.483 2.667 -14.603 1.00 98.31 67 VAL A N 1
ATOM 526 C CA . VAL A 1 67 ? 0.927 1.430 -14.025 1.00 98.31 67 VAL A CA 1
ATOM 527 C C . VAL A 1 67 ? 0.769 1.551 -12.509 1.00 98.31 67 VAL A C 1
ATOM 529 O O . VAL A 1 67 ? -0.283 1.207 -11.968 1.00 98.31 67 VAL A O 1
ATOM 532 N N . ASP A 1 68 ? 1.792 2.054 -11.824 1.00 98.19 68 ASP A N 1
ATOM 533 C CA . ASP A 1 68 ? 1.823 2.172 -10.365 1.00 98.19 68 ASP A CA 1
ATOM 534 C C . ASP A 1 68 ? 0.791 3.183 -9.850 1.00 98.19 68 ASP A C 1
ATOM 536 O O . ASP A 1 68 ? 0.002 2.878 -8.944 1.00 98.19 68 ASP A O 1
ATOM 540 N N . TYR A 1 69 ? 0.705 4.356 -10.479 1.00 98.69 69 TYR A N 1
ATOM 541 C CA . TYR A 1 69 ? -0.344 5.324 -10.165 1.00 98.69 69 TYR A CA 1
ATOM 542 C C . TYR A 1 69 ? -1.729 4.835 -10.576 1.00 98.69 69 TYR A C 1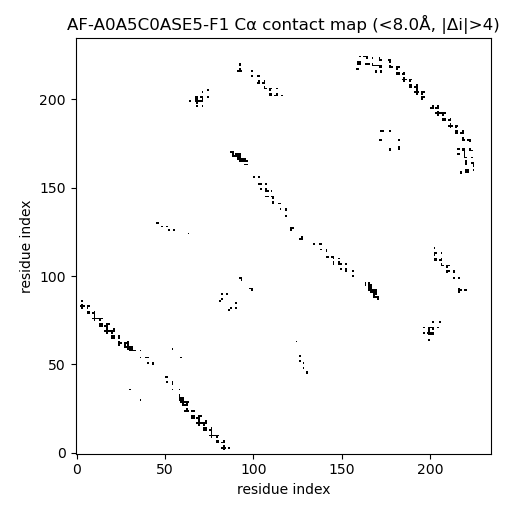
ATOM 544 O O . TYR A 1 69 ? -2.682 5.047 -9.829 1.00 98.69 69 TYR A O 1
ATOM 552 N N . GLY A 1 70 ? -1.856 4.127 -11.700 1.00 98.62 70 GLY A N 1
ATOM 553 C CA . GLY A 1 70 ? -3.107 3.501 -12.120 1.00 98.62 70 GLY A CA 1
ATOM 554 C C . GLY A 1 70 ? -3.680 2.602 -11.025 1.00 98.62 70 GLY A C 1
ATOM 555 O O . GLY A 1 70 ? -4.796 2.831 -10.555 1.00 98.62 70 GLY A O 1
ATOM 556 N N . TRP A 1 71 ? -2.887 1.647 -10.529 1.00 98.62 71 TRP A N 1
ATOM 557 C CA . TRP A 1 71 ? -3.288 0.780 -9.415 1.00 98.62 71 TRP A CA 1
ATOM 558 C C . TRP A 1 71 ? -3.523 1.538 -8.108 1.00 98.62 71 TRP A C 1
ATOM 560 O O . TRP A 1 71 ? -4.481 1.240 -7.391 1.00 98.62 71 TRP A O 1
ATOM 570 N N . THR A 1 72 ? -2.711 2.552 -7.811 1.00 98.75 72 THR A N 1
ATOM 571 C CA . THR A 1 72 ? -2.914 3.414 -6.638 1.00 98.75 72 THR A CA 1
ATOM 572 C C . THR A 1 72 ? -4.285 4.091 -6.674 1.00 98.75 72 THR A C 1
ATOM 574 O O . THR A 1 72 ? -5.012 4.064 -5.678 1.00 98.75 72 THR A O 1
ATOM 577 N N . LEU A 1 73 ? -4.689 4.639 -7.825 1.00 98.69 73 LEU A N 1
ATOM 578 C CA . LEU A 1 73 ? -6.006 5.254 -8.002 1.00 98.69 73 LEU A CA 1
ATOM 579 C C . LEU A 1 73 ? -7.140 4.231 -7.867 1.00 98.69 73 LEU A C 1
ATOM 581 O O . LEU A 1 73 ? -8.153 4.548 -7.244 1.00 98.69 73 LEU A O 1
ATOM 585 N N . ILE A 1 74 ? -6.967 2.998 -8.360 1.00 98.69 74 ILE A N 1
ATOM 586 C CA . ILE A 1 74 ? -7.944 1.913 -8.161 1.00 98.69 74 ILE A CA 1
ATOM 587 C C . ILE A 1 74 ? -8.121 1.586 -6.671 1.00 98.69 74 ILE A C 1
ATOM 589 O O . ILE A 1 74 ? -9.252 1.466 -6.191 1.00 98.69 74 ILE A O 1
ATOM 593 N N . VAL A 1 75 ? -7.029 1.493 -5.905 1.00 98.50 75 VAL A N 1
ATOM 594 C CA . VAL A 1 75 ? -7.098 1.256 -4.453 1.00 98.50 75 VAL A CA 1
ATOM 595 C C . VAL A 1 75 ? -7.823 2.408 -3.751 1.00 98.50 75 VAL A C 1
ATOM 597 O O . VAL A 1 75 ? -8.741 2.171 -2.960 1.00 98.50 75 VAL A O 1
ATOM 600 N N . LEU A 1 76 ? -7.473 3.659 -4.066 1.00 98.38 76 LEU A N 1
ATOM 601 C CA . LEU A 1 76 ? -8.125 4.841 -3.493 1.00 98.38 76 LEU A CA 1
ATOM 602 C C . LEU A 1 76 ? -9.610 4.935 -3.874 1.00 98.38 76 LEU A C 1
ATOM 604 O O . LEU A 1 76 ? -10.431 5.301 -3.030 1.00 98.38 76 LEU A O 1
ATOM 608 N N . ALA A 1 77 ? -9.979 4.548 -5.097 1.00 98.31 77 ALA A N 1
ATOM 609 C CA . ALA A 1 77 ? -11.371 4.445 -5.524 1.00 98.31 77 ALA A CA 1
ATOM 610 C C . ALA A 1 77 ? -12.148 3.443 -4.659 1.00 98.31 77 ALA A C 1
ATOM 612 O O . ALA A 1 77 ? -13.246 3.751 -4.190 1.00 98.31 77 ALA A O 1
ATOM 613 N N . GLY A 1 78 ? -11.556 2.277 -4.378 1.00 97.06 78 GLY A N 1
ATOM 614 C CA . GLY A 1 78 ? -12.125 1.279 -3.472 1.00 97.06 78 GLY A CA 1
ATOM 615 C C . GLY A 1 78 ? -12.355 1.831 -2.062 1.00 97.06 78 GLY A C 1
ATOM 616 O O . GLY A 1 78 ? -13.434 1.658 -1.492 1.00 97.06 78 GLY A O 1
ATOM 617 N N . VAL A 1 79 ? -11.385 2.570 -1.515 1.00 95.19 79 VAL A N 1
ATOM 618 C CA . VAL A 1 79 ? -11.519 3.233 -0.206 1.00 95.19 79 VAL A CA 1
ATOM 619 C C . VAL A 1 79 ? -12.634 4.280 -0.222 1.00 95.19 79 VAL A C 1
ATOM 621 O O . VAL A 1 79 ? -13.495 4.270 0.660 1.00 95.19 79 VAL A O 1
ATOM 624 N N . ALA A 1 80 ? -12.666 5.158 -1.227 1.00 94.88 80 ALA A N 1
ATOM 625 C CA . ALA A 1 80 ? -13.698 6.183 -1.367 1.00 94.88 80 ALA A CA 1
ATOM 626 C C . ALA A 1 80 ? -15.102 5.564 -1.493 1.00 94.88 80 ALA A C 1
ATOM 628 O O . ALA A 1 80 ? -16.049 6.030 -0.853 1.00 94.88 80 ALA A O 1
ATOM 629 N N . TRP A 1 81 ? -15.229 4.461 -2.237 1.00 95.88 81 TRP A N 1
ATOM 630 C CA . TRP A 1 81 ? -16.471 3.702 -2.351 1.00 95.88 81 TRP A CA 1
ATOM 631 C C . TRP A 1 81 ? -16.908 3.099 -1.009 1.00 95.88 81 TRP A C 1
ATOM 633 O O . TRP A 1 81 ? -18.073 3.244 -0.627 1.00 95.88 81 TRP A O 1
ATOM 643 N N . LEU A 1 82 ? -15.988 2.494 -0.244 1.00 92.62 82 LEU A N 1
ATOM 644 C CA . LEU A 1 82 ? -16.278 1.979 1.101 1.00 92.62 82 LEU A CA 1
ATOM 645 C C . LEU A 1 82 ? -16.769 3.100 2.030 1.00 92.62 82 LEU A C 1
ATOM 647 O O . LEU A 1 82 ? -17.792 2.951 2.707 1.00 92.62 82 LEU A O 1
ATOM 651 N N . VAL A 1 83 ? -16.096 4.253 2.017 1.00 91.06 83 VAL A N 1
ATOM 652 C CA . VAL A 1 83 ? -16.505 5.434 2.789 1.00 91.06 83 VAL A CA 1
ATOM 653 C C . VAL A 1 83 ? -17.894 5.913 2.363 1.00 91.06 83 VAL A C 1
ATOM 655 O O . VAL A 1 83 ? -18.713 6.238 3.222 1.00 91.06 83 VAL A O 1
ATOM 658 N N . ALA A 1 84 ? -18.217 5.908 1.070 1.00 91.88 84 ALA A N 1
ATOM 659 C CA . ALA A 1 84 ? -19.541 6.290 0.590 1.00 91.88 84 ALA A CA 1
ATOM 660 C C . ALA A 1 84 ? -20.639 5.296 1.013 1.00 91.88 84 ALA A C 1
ATOM 662 O O . ALA A 1 84 ? -21.735 5.699 1.428 1.00 91.88 84 ALA A O 1
ATOM 663 N N . ARG A 1 85 ? -20.340 3.992 0.937 1.00 91.31 85 ARG A N 1
ATOM 664 C CA . ARG A 1 85 ? -21.268 2.896 1.246 1.00 91.31 85 ARG A CA 1
ATOM 665 C C . ARG A 1 85 ? -21.674 2.888 2.714 1.00 91.31 85 ARG A C 1
ATOM 667 O O . ARG A 1 85 ? -22.864 2.727 3.014 1.00 91.31 85 ARG A O 1
ATOM 674 N N . PHE A 1 86 ? -20.705 3.057 3.611 1.00 87.44 86 PHE A N 1
ATOM 675 C CA . PHE A 1 86 ? -20.929 3.006 5.055 1.00 87.44 86 PHE A CA 1
ATOM 676 C C . PHE A 1 86 ? -21.166 4.395 5.663 1.00 87.44 86 PHE A C 1
ATOM 678 O O . PHE A 1 86 ? -21.914 4.523 6.628 1.00 87.44 86 PHE A O 1
ATOM 685 N N . GLY A 1 87 ? -20.639 5.459 5.056 1.00 81.00 87 GLY A N 1
ATOM 686 C CA . GLY A 1 87 ? -20.621 6.803 5.631 1.00 81.00 87 GLY A CA 1
ATOM 687 C C . GLY A 1 87 ? -19.623 6.920 6.788 1.00 81.00 87 GLY A C 1
ATOM 688 O O . GLY A 1 87 ? -19.258 5.929 7.418 1.00 81.00 87 GLY A O 1
ATOM 689 N N . SER A 1 88 ? -19.213 8.145 7.122 1.00 70.81 88 SER A N 1
ATOM 690 C CA . SER A 1 88 ? -18.209 8.408 8.170 1.00 70.81 88 SER A CA 1
ATOM 691 C C . SER A 1 88 ? -18.599 7.883 9.561 1.00 70.81 88 SER A C 1
ATOM 693 O O . SER A 1 88 ? -17.727 7.500 10.333 1.00 70.81 88 SER A O 1
ATOM 695 N N . GLY A 1 89 ? -19.898 7.833 9.881 1.00 72.88 89 GLY A N 1
ATOM 696 C CA . GLY A 1 89 ? -20.421 7.261 11.132 1.00 72.88 89 GLY A CA 1
ATOM 697 C C . GLY A 1 89 ? -20.775 5.772 11.065 1.00 72.88 89 GLY A C 1
ATOM 698 O O . GLY A 1 89 ? -21.070 5.165 12.092 1.00 72.88 89 GLY A O 1
ATOM 699 N N . GLY A 1 90 ? -20.765 5.173 9.870 1.00 82.50 90 GLY A N 1
ATOM 700 C CA . GLY A 1 90 ? -21.102 3.761 9.680 1.00 82.50 90 GLY A CA 1
ATOM 701 C C . GLY A 1 90 ? -19.894 2.833 9.635 1.00 82.50 90 GLY A C 1
ATOM 702 O O . GLY A 1 90 ? -20.080 1.620 9.732 1.00 82.50 90 GLY A O 1
ATOM 703 N N . ILE A 1 91 ? -18.672 3.370 9.537 1.00 90.19 91 ILE A N 1
ATOM 704 C CA . ILE A 1 91 ? -17.453 2.571 9.681 1.00 90.19 91 ILE A CA 1
ATOM 705 C C . ILE A 1 91 ? -17.284 2.222 11.162 1.00 90.19 91 ILE A C 1
ATOM 707 O O . ILE A 1 91 ? -17.157 3.087 12.036 1.00 90.19 91 ILE A O 1
ATOM 711 N N . LYS A 1 92 ? -17.321 0.924 11.441 1.00 94.00 92 LYS A N 1
ATOM 712 C CA . LYS A 1 92 ? -17.305 0.354 12.786 1.00 94.00 92 LYS A CA 1
ATOM 713 C C . LYS A 1 92 ? -16.128 -0.595 12.924 1.00 94.00 92 LYS A C 1
ATOM 715 O O . LYS A 1 92 ? -15.669 -1.147 11.933 1.00 94.00 92 LYS A O 1
ATOM 720 N N . SER A 1 93 ? -15.690 -0.822 14.157 1.00 94.00 93 SER A N 1
ATOM 721 C CA . SER A 1 93 ? -14.748 -1.892 14.467 1.00 94.00 93 SER A CA 1
ATOM 722 C C . SER A 1 93 ? -15.322 -3.255 14.046 1.00 94.00 93 SER A C 1
ATOM 724 O O . SER A 1 93 ? -16.548 -3.407 13.941 1.00 94.00 93 SER A O 1
ATOM 726 N N . PRO A 1 94 ? -14.474 -4.276 13.832 1.00 94.94 94 PRO A N 1
ATOM 727 C CA . PRO A 1 94 ? -14.949 -5.620 13.524 1.00 94.94 94 PRO A CA 1
ATOM 728 C C . PRO A 1 94 ? -15.996 -6.129 14.536 1.00 94.94 94 PRO A C 1
ATOM 730 O O . PRO A 1 94 ? -15.936 -5.792 15.720 1.00 94.94 94 PRO A O 1
ATOM 733 N N . PRO A 1 95 ? -16.974 -6.945 14.103 1.00 93.19 95 PRO A N 1
ATOM 734 C CA . PRO A 1 95 ? -18.067 -7.390 14.971 1.00 93.19 95 PRO A CA 1
ATOM 735 C C . PRO A 1 95 ? -17.608 -8.368 16.053 1.00 93.19 95 PRO A C 1
ATOM 737 O O . PRO A 1 95 ? -18.217 -8.453 17.111 1.00 93.19 95 PRO A O 1
ATOM 740 N N . VAL A 1 96 ? -16.514 -9.095 15.815 1.00 95.44 96 VAL A N 1
ATOM 741 C CA . VAL A 1 96 ? -15.975 -10.070 16.763 1.00 95.44 96 VAL A CA 1
ATOM 742 C C . VAL A 1 96 ? -14.471 -9.909 16.914 1.00 95.44 96 VAL A C 1
ATOM 744 O O . VAL A 1 96 ? -13.754 -9.621 15.952 1.00 95.44 96 VAL A O 1
ATOM 747 N N . ARG A 1 97 ? -13.978 -10.178 18.128 1.00 95.06 97 ARG A N 1
ATOM 748 C CA . ARG A 1 97 ? -12.553 -10.106 18.487 1.00 95.06 97 ARG A CA 1
ATOM 749 C C . ARG A 1 97 ? -11.660 -10.876 17.512 1.00 95.06 97 ARG A C 1
ATOM 751 O O . ARG A 1 97 ? -10.628 -10.364 17.091 1.00 95.06 97 ARG A O 1
ATOM 758 N N . ARG A 1 98 ? -12.071 -12.088 17.119 1.00 96.62 98 ARG A N 1
ATOM 759 C CA . ARG A 1 98 ? -11.311 -12.939 16.187 1.00 96.62 98 ARG A CA 1
ATOM 760 C C . ARG A 1 98 ? -11.120 -12.287 14.815 1.00 96.62 98 ARG A C 1
ATOM 762 O O . ARG A 1 98 ? -10.065 -12.465 14.220 1.00 96.62 98 ARG A O 1
ATOM 769 N N . SER A 1 99 ? -12.088 -11.508 14.332 1.00 96.69 99 SER A N 1
ATOM 770 C CA . SER A 1 99 ? -11.963 -10.805 13.050 1.00 96.69 99 SER A CA 1
ATOM 771 C C . SER A 1 99 ? -10.921 -9.694 13.118 1.00 96.69 99 SER A C 1
ATOM 773 O O . SER A 1 99 ? -10.126 -9.565 12.197 1.00 96.69 99 SER A O 1
ATOM 775 N N . LEU A 1 100 ? -10.860 -8.940 14.222 1.00 96.44 100 LEU A N 1
ATOM 776 C CA . LEU A 1 100 ? -9.811 -7.934 14.412 1.00 96.44 100 LEU A CA 1
ATOM 777 C C . LEU A 1 100 ? -8.422 -8.574 14.538 1.00 96.44 100 LEU A C 1
ATOM 779 O O . LEU A 1 100 ? -7.466 -8.062 13.968 1.00 96.44 100 LEU A O 1
ATOM 783 N N . VAL A 1 101 ? -8.320 -9.717 15.224 1.00 97.38 101 VAL A N 1
ATOM 784 C CA . VAL A 1 101 ? -7.072 -10.495 15.295 1.00 97.38 101 VAL A CA 1
ATOM 785 C C . VAL A 1 101 ? -6.623 -10.929 13.897 1.00 97.38 101 VAL A C 1
ATOM 787 O O . VAL A 1 101 ? -5.481 -10.679 13.526 1.00 97.38 101 VAL A O 1
ATOM 790 N N . ARG A 1 102 ? -7.521 -11.513 13.091 1.00 98.06 102 ARG A N 1
ATOM 791 C CA . ARG A 1 102 ? -7.224 -11.900 11.700 1.00 98.06 102 ARG A CA 1
ATOM 792 C C . ARG A 1 102 ? -6.792 -10.708 10.850 1.00 98.06 102 ARG A C 1
ATOM 794 O O . ARG A 1 102 ? -5.839 -10.837 10.097 1.00 98.06 102 ARG A O 1
ATOM 801 N N . LEU A 1 103 ? -7.454 -9.558 10.993 1.00 97.69 103 LEU A N 1
ATOM 802 C CA . LEU A 1 103 ? -7.081 -8.335 10.279 1.00 97.69 103 LEU A CA 1
ATOM 803 C C . LEU A 1 103 ? -5.702 -7.812 10.680 1.00 97.69 103 LEU A C 1
ATOM 805 O O . LEU A 1 103 ? -4.977 -7.339 9.818 1.00 97.69 103 LEU A O 1
ATOM 809 N N . ALA A 1 104 ? -5.322 -7.918 11.954 1.00 97.94 104 ALA A N 1
ATOM 810 C CA . ALA A 1 104 ? -3.995 -7.510 12.404 1.00 97.94 104 ALA A CA 1
ATOM 811 C C . ALA A 1 104 ? -2.896 -8.403 11.802 1.00 97.94 104 ALA A C 1
ATOM 813 O O . ALA A 1 104 ? -1.908 -7.893 11.283 1.00 97.94 104 ALA A O 1
ATOM 814 N N . TYR A 1 105 ? -3.107 -9.723 11.771 1.00 98.25 105 TYR A N 1
ATOM 815 C CA . TYR A 1 105 ? -2.199 -10.626 11.058 1.00 98.25 105 TYR A CA 1
ATOM 816 C C . TYR A 1 105 ? -2.184 -10.351 9.553 1.00 98.25 105 TYR A C 1
ATOM 818 O O . TYR A 1 105 ? -1.112 -10.277 8.966 1.00 98.25 105 TYR A O 1
ATOM 826 N N . LEU A 1 106 ? -3.346 -10.133 8.930 1.00 98.44 106 LEU A N 1
ATOM 827 C CA . LEU A 1 106 ? -3.425 -9.766 7.517 1.00 98.44 106 LEU A CA 1
ATOM 828 C C . LEU A 1 106 ? -2.658 -8.469 7.223 1.00 98.44 106 LEU A C 1
ATOM 830 O O . LEU A 1 106 ? -1.980 -8.399 6.209 1.00 98.44 106 LEU A O 1
ATOM 834 N N . ALA A 1 107 ? -2.713 -7.472 8.111 1.00 98.12 107 ALA A N 1
ATOM 835 C CA . ALA A 1 107 ? -1.944 -6.237 7.979 1.00 98.12 107 ALA A CA 1
ATOM 836 C C . ALA A 1 107 ? -0.426 -6.493 8.039 1.00 98.12 107 ALA A C 1
ATOM 838 O O . ALA A 1 107 ? 0.319 -5.927 7.242 1.00 98.12 107 ALA A O 1
ATOM 839 N N . ALA A 1 108 ? 0.037 -7.383 8.924 1.00 98.12 108 ALA A N 1
ATOM 840 C CA . ALA A 1 108 ? 1.437 -7.813 8.961 1.00 98.12 108 ALA A CA 1
ATOM 841 C C . ALA A 1 108 ? 1.860 -8.526 7.665 1.00 98.12 108 ALA A C 1
ATOM 843 O O . ALA A 1 108 ? 2.883 -8.180 7.075 1.00 98.12 108 ALA A O 1
ATOM 844 N N . PHE A 1 109 ? 1.045 -9.468 7.183 1.00 98.31 109 PHE A N 1
ATOM 845 C CA . PHE A 1 109 ? 1.290 -10.151 5.911 1.00 98.31 109 PHE A CA 1
ATOM 846 C C . PHE A 1 109 ? 1.223 -9.203 4.712 1.00 98.31 109 PHE A C 1
ATOM 848 O O . PHE A 1 109 ? 1.963 -9.403 3.760 1.00 98.31 109 PHE A O 1
ATOM 855 N N . ALA A 1 110 ? 0.393 -8.158 4.751 1.00 98.31 110 ALA A N 1
ATOM 856 C CA . ALA A 1 110 ? 0.323 -7.159 3.690 1.00 98.31 110 ALA A CA 1
ATOM 857 C C . ALA A 1 110 ? 1.617 -6.338 3.580 1.00 98.31 110 ALA A C 1
ATOM 859 O O . ALA A 1 110 ? 2.023 -6.018 2.470 1.00 98.31 110 ALA A O 1
ATOM 860 N N . VAL A 1 111 ? 2.291 -6.034 4.700 1.00 98.25 111 VAL A N 1
ATOM 861 C CA . VAL A 1 111 ? 3.617 -5.382 4.680 1.00 98.25 111 VAL A CA 1
ATOM 862 C C . VAL A 1 111 ? 4.659 -6.300 4.045 1.00 98.25 111 VAL A C 1
ATOM 864 O O . VAL A 1 111 ? 5.405 -5.864 3.173 1.00 98.25 111 VAL A O 1
ATOM 867 N N . PHE A 1 112 ? 4.688 -7.571 4.455 1.00 97.69 112 PHE A N 1
ATOM 868 C CA . PHE A 1 112 ? 5.569 -8.573 3.854 1.00 97.69 112 PHE A CA 1
ATOM 869 C C . PHE A 1 112 ? 5.306 -8.715 2.351 1.00 97.69 112 PHE A C 1
ATOM 871 O O . PHE A 1 112 ? 6.217 -8.555 1.549 1.00 97.69 112 PHE A O 1
ATOM 878 N N . PHE A 1 113 ? 4.045 -8.912 1.964 1.00 97.69 113 PHE A N 1
ATOM 879 C CA . PHE A 1 113 ? 3.642 -8.989 0.566 1.00 97.69 113 PHE A CA 1
ATOM 880 C C . PHE A 1 113 ? 4.051 -7.741 -0.215 1.00 97.69 113 PHE A C 1
ATOM 882 O O . PHE A 1 113 ? 4.548 -7.880 -1.321 1.00 97.69 113 PHE A O 1
ATOM 889 N N . ALA A 1 114 ? 3.880 -6.539 0.340 1.00 98.00 114 ALA A N 1
ATOM 890 C CA . ALA A 1 114 ? 4.278 -5.306 -0.329 1.00 98.00 114 ALA A CA 1
ATOM 891 C C . ALA A 1 114 ? 5.785 -5.267 -0.626 1.00 98.00 114 ALA A C 1
ATOM 893 O O . ALA A 1 114 ? 6.167 -4.892 -1.730 1.00 98.00 114 ALA A O 1
ATOM 894 N N . LEU A 1 115 ? 6.626 -5.709 0.316 1.00 96.88 115 LEU A N 1
ATOM 895 C CA . LEU A 1 115 ? 8.076 -5.806 0.118 1.00 96.88 115 LEU A CA 1
ATOM 896 C C . LEU A 1 115 ? 8.432 -6.803 -0.986 1.00 96.88 115 LEU A C 1
ATOM 898 O O . LEU A 1 115 ? 9.108 -6.435 -1.945 1.00 96.88 115 LEU A O 1
ATOM 902 N N . GLU A 1 116 ? 7.941 -8.036 -0.874 1.00 96.44 116 GLU A N 1
ATOM 903 C CA . GLU A 1 116 ? 8.219 -9.093 -1.851 1.00 96.44 116 GLU A CA 1
ATOM 904 C C . GLU A 1 116 ? 7.701 -8.716 -3.238 1.00 96.44 116 GLU A C 1
ATOM 906 O O . GLU A 1 116 ? 8.414 -8.822 -4.234 1.00 96.44 116 GLU A O 1
ATOM 911 N N . PHE A 1 117 ? 6.471 -8.202 -3.305 1.00 96.69 117 PHE A N 1
ATOM 912 C CA . PHE A 1 117 ? 5.864 -7.743 -4.544 1.00 96.69 117 PHE A CA 1
ATOM 913 C C . PHE A 1 117 ? 6.719 -6.665 -5.206 1.00 96.69 117 PHE A C 1
ATOM 915 O O . PHE A 1 117 ? 6.968 -6.763 -6.400 1.00 96.69 117 PHE A O 1
ATOM 922 N N . THR A 1 118 ? 7.216 -5.676 -4.458 1.00 95.94 118 THR A N 1
ATOM 923 C CA . THR A 1 118 ? 8.108 -4.650 -5.012 1.00 95.94 118 THR A CA 1
ATOM 924 C C . THR A 1 118 ? 9.412 -5.247 -5.540 1.00 95.94 118 THR A C 1
ATOM 926 O O . THR A 1 118 ? 9.863 -4.836 -6.606 1.00 95.94 118 THR A O 1
ATOM 929 N N . VAL A 1 119 ? 10.002 -6.237 -4.864 1.00 95.00 119 VAL A N 1
ATOM 930 C CA . VAL A 1 119 ? 11.207 -6.928 -5.360 1.00 95.00 119 VAL A CA 1
ATOM 931 C C . VAL A 1 119 ? 10.917 -7.639 -6.683 1.00 95.00 119 VAL A C 1
ATOM 933 O O . VAL A 1 119 ? 11.617 -7.405 -7.668 1.00 95.00 119 VAL A O 1
ATOM 936 N N . PHE A 1 120 ? 9.864 -8.457 -6.744 1.00 95.75 120 PHE A N 1
ATOM 937 C CA . PHE A 1 120 ? 9.505 -9.185 -7.964 1.00 95.75 120 PHE A CA 1
ATOM 938 C C . PHE A 1 120 ? 9.084 -8.254 -9.101 1.00 95.75 120 PHE A C 1
ATOM 940 O O . PHE A 1 120 ? 9.494 -8.450 -10.242 1.00 95.75 120 PHE A O 1
ATOM 947 N N . GLN A 1 121 ? 8.316 -7.212 -8.794 1.00 95.50 121 GLN A N 1
ATOM 948 C CA . GLN A 1 121 ? 7.899 -6.205 -9.760 1.00 95.50 121 GLN A CA 1
ATOM 949 C C . GLN A 1 121 ? 9.115 -5.471 -10.335 1.00 95.50 121 GLN A C 1
ATOM 951 O O . GLN A 1 121 ? 9.210 -5.294 -11.544 1.00 95.50 121 GLN A O 1
ATOM 956 N N . ASN A 1 122 ? 10.072 -5.070 -9.498 1.00 94.06 122 ASN A N 1
ATOM 957 C CA . ASN A 1 122 ? 11.285 -4.400 -9.961 1.00 94.06 122 ASN A CA 1
ATOM 958 C C . ASN A 1 122 ? 12.191 -5.331 -10.772 1.00 94.06 122 ASN A C 1
ATOM 960 O O . ASN A 1 122 ? 12.846 -4.883 -11.713 1.00 94.06 122 ASN A O 1
ATOM 964 N N . TYR A 1 123 ? 12.194 -6.622 -10.444 1.00 93.06 123 TYR A N 1
ATOM 965 C CA . TYR A 1 123 ? 12.894 -7.638 -11.217 1.00 93.06 123 TYR A CA 1
ATOM 966 C C . TYR A 1 123 ? 12.304 -7.811 -12.613 1.00 93.06 123 TYR A C 1
ATOM 968 O O . TYR A 1 123 ? 13.036 -7.693 -13.593 1.00 93.06 123 TYR A O 1
ATOM 976 N N . ASP A 1 124 ? 10.986 -7.974 -12.713 1.00 93.50 124 ASP A N 1
ATOM 977 C CA . ASP A 1 124 ? 10.275 -8.060 -13.994 1.00 93.50 124 ASP A CA 1
ATOM 978 C C . ASP A 1 124 ? 10.464 -6.796 -14.852 1.00 93.50 124 ASP A C 1
ATOM 980 O O . ASP A 1 124 ? 10.629 -6.857 -16.068 1.00 93.50 124 ASP A O 1
ATOM 984 N N . ARG A 1 125 ? 10.546 -5.629 -14.204 1.00 94.19 125 ARG A N 1
ATOM 985 C CA . ARG A 1 125 ? 10.782 -4.334 -14.861 1.00 94.19 125 ARG A CA 1
ATOM 986 C C . ARG A 1 125 ? 12.223 -4.106 -15.315 1.00 94.19 125 ARG A C 1
ATOM 988 O O . ARG A 1 125 ? 12.489 -3.085 -15.947 1.00 94.19 125 ARG A O 1
ATOM 995 N N . GLY A 1 126 ? 13.147 -5.014 -15.000 1.00 91.50 126 GLY A N 1
ATOM 996 C CA . GLY A 1 126 ? 14.559 -4.872 -15.349 1.00 91.50 126 GLY A CA 1
ATOM 997 C C . GLY A 1 126 ? 15.282 -3.785 -14.551 1.00 91.50 126 GLY A C 1
ATOM 998 O O . GLY A 1 126 ? 16.257 -3.220 -15.038 1.00 91.50 126 GLY A O 1
ATOM 999 N N . TYR A 1 127 ? 14.832 -3.480 -13.329 1.00 92.38 127 TYR A N 1
ATOM 1000 C CA . TYR A 1 127 ? 15.510 -2.528 -12.438 1.00 92.38 127 TYR A CA 1
ATOM 1001 C C . TYR A 1 127 ? 16.717 -3.115 -11.700 1.00 92.38 127 TYR A C 1
ATOM 1003 O O . TYR A 1 127 ? 17.363 -2.401 -10.930 1.00 92.38 127 TYR A O 1
ATOM 1011 N N . TYR A 1 128 ? 17.044 -4.385 -11.936 1.00 9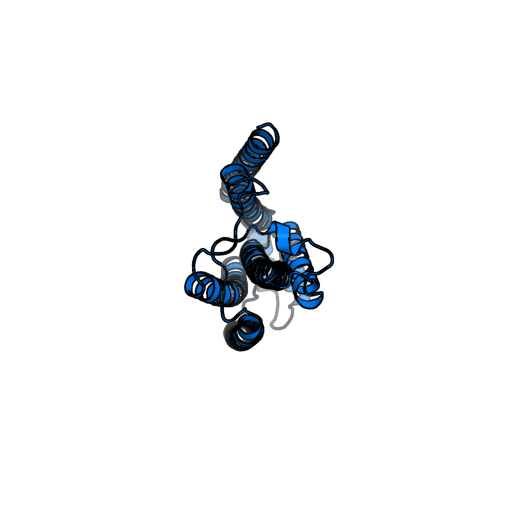2.44 128 TYR A N 1
ATOM 1012 C CA . TYR A 1 128 ? 18.269 -5.000 -11.441 1.00 92.44 128 TYR A CA 1
ATOM 1013 C C . TYR A 1 128 ? 19.241 -5.254 -12.597 1.00 92.44 128 TYR A C 1
ATOM 1015 O O . TYR A 1 128 ? 18.825 -5.754 -13.646 1.00 92.44 128 TYR A O 1
ATOM 1023 N N . PRO A 1 129 ? 20.533 -4.930 -12.427 1.00 92.56 129 PRO A N 1
ATOM 1024 C CA . PRO A 1 129 ? 21.538 -5.240 -13.430 1.00 92.56 129 PRO A CA 1
ATOM 1025 C C . PRO A 1 129 ? 21.817 -6.748 -13.475 1.00 92.56 129 PRO A C 1
ATOM 1027 O O . PRO A 1 129 ? 21.583 -7.471 -12.511 1.00 92.56 129 PRO A O 1
ATOM 1030 N N . ARG A 1 130 ? 22.406 -7.227 -14.574 1.00 90.25 130 ARG A N 1
ATOM 1031 C CA . ARG A 1 130 ? 22.739 -8.651 -14.794 1.00 90.25 130 ARG A CA 1
ATOM 1032 C C . ARG A 1 130 ? 23.683 -9.248 -13.750 1.00 90.25 130 ARG A C 1
ATOM 1034 O O . ARG A 1 130 ? 23.691 -10.457 -13.588 1.00 90.25 130 ARG A O 1
ATOM 1041 N N . TRP A 1 131 ? 24.489 -8.409 -13.099 1.00 90.56 131 TRP A N 1
ATOM 1042 C CA . TRP A 1 131 ? 25.428 -8.801 -12.043 1.00 90.56 131 TRP A CA 1
ATOM 1043 C C . TRP A 1 131 ? 24.822 -8.685 -10.637 1.00 90.56 131 TRP A C 1
ATOM 1045 O O . TRP A 1 131 ? 25.525 -8.814 -9.637 1.00 90.56 131 TRP A O 1
ATOM 1055 N N . ALA A 1 132 ? 23.526 -8.378 -10.519 1.00 89.50 132 ALA A N 1
ATOM 1056 C CA . ALA A 1 132 ? 22.803 -8.615 -9.280 1.00 89.50 132 ALA A CA 1
ATOM 1057 C C . ALA A 1 132 ? 22.577 -10.129 -9.166 1.00 89.50 132 ALA A C 1
ATOM 1059 O O . ALA A 1 132 ? 21.515 -10.644 -9.508 1.00 89.50 132 ALA A O 1
ATOM 1060 N N . ASP A 1 133 ? 23.616 -10.832 -8.714 1.00 75.62 133 ASP A N 1
ATOM 1061 C CA . ASP A 1 133 ? 23.733 -12.295 -8.761 1.00 75.62 133 ASP A CA 1
ATOM 1062 C C . ASP A 1 133 ? 22.644 -13.031 -7.957 1.00 75.62 133 ASP A C 1
ATOM 1064 O O . ASP A 1 133 ? 22.484 -14.247 -8.076 1.00 75.62 133 ASP A O 1
ATOM 1068 N N . SER A 1 134 ? 21.871 -12.320 -7.126 1.00 82.75 134 SER A N 1
ATOM 1069 C CA . SER A 1 134 ? 20.753 -12.907 -6.397 1.00 82.75 134 SER A CA 1
ATOM 1070 C C . SER A 1 134 ? 19.744 -11.879 -5.884 1.00 82.75 134 SER A C 1
ATOM 1072 O O . SER A 1 134 ? 20.111 -10.901 -5.234 1.00 82.75 134 SER A O 1
ATOM 1074 N N . ILE A 1 135 ? 18.451 -12.172 -6.060 1.00 88.12 135 ILE A N 1
ATOM 1075 C CA . ILE A 1 135 ? 17.365 -11.515 -5.311 1.00 88.12 135 ILE A CA 1
ATOM 1076 C C . ILE A 1 135 ? 17.190 -12.108 -3.902 1.00 88.12 135 ILE A C 1
ATOM 1078 O O . ILE A 1 135 ? 16.501 -11.520 -3.073 1.00 88.12 135 ILE A O 1
ATOM 1082 N N . ALA A 1 136 ? 17.824 -13.249 -3.596 1.00 87.94 136 ALA A N 1
ATOM 1083 C CA . ALA A 1 136 ? 17.608 -13.986 -2.350 1.00 87.94 136 ALA A CA 1
ATOM 1084 C C . ALA A 1 136 ? 17.891 -13.176 -1.071 1.00 87.94 136 ALA A C 1
ATOM 1086 O O . ALA A 1 136 ? 17.092 -13.289 -0.140 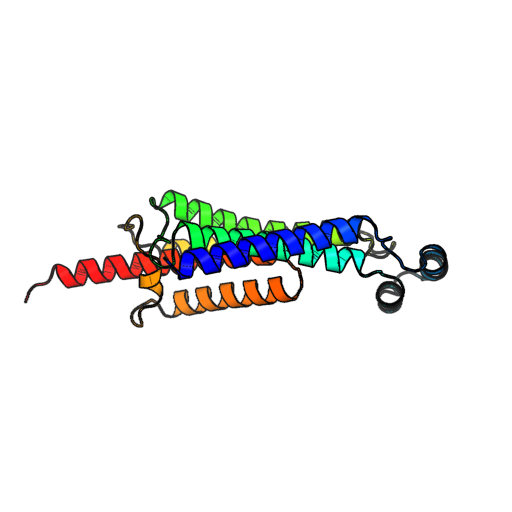1.00 87.94 136 ALA A O 1
ATOM 1087 N N . PRO A 1 137 ? 18.938 -12.326 -0.987 1.00 87.56 137 PRO A N 1
ATOM 1088 C CA . PRO A 1 137 ? 19.149 -11.489 0.195 1.00 87.56 137 PRO A CA 1
ATOM 1089 C C . PRO A 1 137 ? 17.965 -10.559 0.494 1.00 87.56 137 PRO A C 1
ATOM 1091 O O . PRO A 1 137 ? 17.636 -10.343 1.660 1.00 87.56 137 PRO A O 1
ATOM 1094 N N . LEU A 1 138 ? 17.289 -10.053 -0.546 1.00 87.75 138 LEU A N 1
ATOM 1095 C CA . LEU A 1 138 ? 16.101 -9.209 -0.393 1.00 87.75 138 LEU A CA 1
ATOM 1096 C C . LEU A 1 138 ? 14.921 -10.018 0.166 1.00 87.75 138 LEU A C 1
ATOM 1098 O O . LEU A 1 138 ? 14.273 -9.562 1.107 1.00 87.75 138 LEU A O 1
ATOM 1102 N N . LEU A 1 139 ? 14.713 -11.244 -0.333 1.00 91.00 139 LEU A N 1
ATOM 1103 C CA . LEU A 1 139 ? 13.654 -12.149 0.142 1.00 91.00 139 LEU A CA 1
ATOM 1104 C C . LEU A 1 139 ? 13.869 -12.560 1.613 1.00 91.00 139 LEU A C 1
ATOM 1106 O O . LEU A 1 139 ? 12.938 -12.598 2.418 1.00 91.00 139 LEU A O 1
ATOM 1110 N N . VAL A 1 140 ? 15.119 -12.836 2.010 1.00 93.56 140 VAL A N 1
ATOM 1111 C CA . VAL A 1 140 ? 15.460 -13.143 3.414 1.00 93.56 140 VAL A CA 1
ATOM 1112 C C . VAL A 1 140 ? 15.165 -11.942 4.317 1.00 93.56 140 VAL A C 1
ATOM 1114 O O . VAL A 1 140 ? 14.620 -12.107 5.412 1.00 93.56 140 VAL A O 1
ATOM 1117 N N . GLY A 1 141 ? 15.467 -10.727 3.848 1.00 91.88 141 GLY A N 1
ATOM 1118 C CA . GLY A 1 141 ? 15.098 -9.490 4.534 1.00 91.88 141 GLY A CA 1
ATOM 1119 C C . GLY A 1 141 ? 13.591 -9.381 4.778 1.00 91.88 141 GLY A C 1
ATOM 1120 O O . GLY A 1 141 ? 13.174 -9.039 5.887 1.00 91.88 141 GLY A O 1
ATOM 1121 N N . GLY A 1 142 ? 12.764 -9.743 3.795 1.00 94.56 142 GLY A N 1
ATOM 1122 C CA . GLY A 1 142 ? 11.311 -9.756 3.950 1.00 94.56 142 GLY A CA 1
ATOM 1123 C C . GLY A 1 142 ? 10.821 -10.743 5.009 1.00 94.56 142 GLY A C 1
ATOM 1124 O O . GLY A 1 142 ? 9.965 -10.385 5.822 1.00 94.56 142 GLY A O 1
ATOM 1125 N N . VAL A 1 143 ? 11.413 -11.940 5.104 1.00 95.94 143 VAL A N 1
ATOM 1126 C CA . VAL A 1 143 ? 11.092 -12.904 6.178 1.00 95.94 143 VAL A CA 1
ATOM 1127 C C . VAL A 1 143 ? 11.382 -12.313 7.561 1.00 95.94 143 VAL A C 1
ATOM 1129 O O . VAL A 1 143 ? 10.555 -12.431 8.468 1.00 95.94 143 VAL A O 1
ATOM 1132 N N . LEU A 1 144 ? 12.516 -11.627 7.733 1.00 96.75 144 LEU A N 1
ATOM 1133 C CA . LEU A 1 144 ? 12.834 -10.946 8.992 1.00 96.75 144 LEU A CA 1
ATOM 1134 C C . LEU A 1 144 ? 11.817 -9.842 9.308 1.00 96.75 144 LEU A C 1
ATOM 1136 O O . LEU A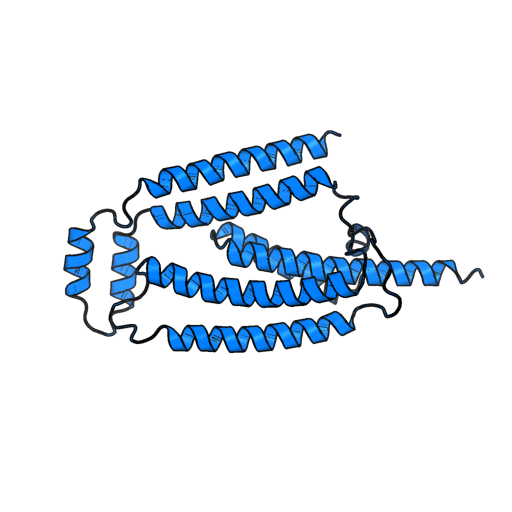 1 144 ? 11.342 -9.756 10.443 1.00 96.75 144 LEU A O 1
ATOM 1140 N N . VAL A 1 145 ? 11.421 -9.041 8.312 1.00 96.88 145 VAL A N 1
ATOM 1141 C CA . VAL A 1 145 ? 10.367 -8.029 8.486 1.00 96.88 145 VAL A CA 1
ATOM 1142 C C . VAL A 1 145 ? 9.043 -8.679 8.883 1.00 96.88 145 VAL A C 1
ATOM 1144 O O . VAL A 1 145 ? 8.379 -8.175 9.789 1.00 96.88 145 VAL A O 1
ATOM 1147 N N . LEU A 1 146 ? 8.666 -9.813 8.286 1.00 97.50 146 LEU A N 1
ATOM 1148 C CA . LEU A 1 146 ? 7.460 -10.545 8.673 1.00 97.50 146 LEU A CA 1
ATOM 1149 C C . LEU A 1 146 ? 7.521 -10.963 10.145 1.00 97.50 146 LEU A C 1
ATOM 1151 O O . LEU A 1 146 ? 6.570 -10.711 10.882 1.00 97.50 146 LEU A O 1
ATOM 1155 N N . LEU A 1 147 ? 8.636 -11.536 10.606 1.00 98.12 147 LEU A N 1
ATOM 1156 C CA . LEU A 1 147 ? 8.805 -11.918 12.013 1.00 98.12 147 LEU A CA 1
ATOM 1157 C C . LEU A 1 147 ? 8.667 -10.712 12.954 1.00 98.12 147 LEU A C 1
ATOM 1159 O O . LEU A 1 147 ? 7.953 -10.792 13.959 1.00 98.12 147 LEU A O 1
ATOM 1163 N N . VAL A 1 148 ? 9.273 -9.573 12.601 1.00 98.19 148 VAL A N 1
ATOM 1164 C CA . VAL A 1 148 ? 9.126 -8.316 13.351 1.00 98.19 148 VAL A CA 1
ATOM 1165 C C . VAL A 1 148 ? 7.666 -7.855 13.360 1.00 98.19 148 VAL A C 1
ATOM 1167 O O . VAL A 1 148 ? 7.138 -7.522 14.421 1.00 98.19 148 VAL A O 1
ATOM 1170 N N . MET A 1 149 ? 6.974 -7.892 12.219 1.00 98.00 149 MET A N 1
ATOM 1171 C CA . MET A 1 149 ? 5.567 -7.496 12.108 1.00 98.00 149 MET A CA 1
ATOM 1172 C C . MET A 1 149 ? 4.626 -8.435 12.873 1.00 98.00 149 MET A C 1
ATOM 1174 O O . MET A 1 149 ? 3.631 -7.979 13.439 1.00 98.00 149 MET A O 1
ATOM 1178 N N . LEU A 1 150 ? 4.935 -9.730 12.956 1.00 98.19 150 LEU A N 1
ATOM 1179 C CA . LEU A 1 150 ? 4.195 -10.690 13.777 1.00 98.19 150 LEU A CA 1
ATOM 1180 C C . LEU A 1 150 ? 4.392 -10.409 15.272 1.00 98.19 150 LEU A C 1
ATOM 1182 O O . LEU A 1 150 ? 3.411 -10.372 16.022 1.00 98.19 150 LEU A O 1
ATOM 1186 N N . GLY A 1 151 ? 5.627 -10.134 15.703 1.00 98.06 151 GLY A N 1
ATOM 1187 C CA . GLY A 1 151 ? 5.921 -9.698 17.071 1.00 98.06 151 GLY A CA 1
ATOM 1188 C C . GLY A 1 151 ? 5.212 -8.386 17.423 1.00 98.06 151 GLY A C 1
ATOM 1189 O O . GLY A 1 151 ? 4.571 -8.273 18.473 1.00 98.06 151 GLY A O 1
ATOM 1190 N N . TRP A 1 152 ? 5.237 -7.423 16.502 1.00 98.06 152 TRP A N 1
ATOM 1191 C CA . TRP A 1 152 ? 4.544 -6.143 16.625 1.00 98.06 152 TRP A CA 1
ATOM 1192 C C . TRP A 1 152 ? 3.026 -6.316 16.725 1.00 98.06 152 TRP A C 1
ATOM 1194 O O . TRP A 1 152 ? 2.384 -5.738 17.605 1.00 98.06 152 TRP A O 1
ATOM 1204 N N . THR A 1 153 ? 2.450 -7.171 15.878 1.00 97.69 153 THR A N 1
ATOM 1205 C CA . THR A 1 153 ? 1.030 -7.546 15.910 1.00 97.69 153 THR A CA 1
ATOM 1206 C C . THR A 1 153 ? 0.656 -8.120 17.266 1.00 97.69 153 THR A C 1
ATOM 1208 O O . THR A 1 153 ? -0.297 -7.661 17.895 1.00 97.69 153 THR A O 1
ATOM 1211 N N . PHE A 1 154 ? 1.432 -9.082 17.760 1.00 97.38 154 PHE A N 1
ATOM 1212 C CA . PHE A 1 154 ? 1.192 -9.697 19.058 1.00 97.38 154 PHE A CA 1
ATOM 1213 C C . PHE A 1 154 ? 1.234 -8.673 20.201 1.00 97.38 154 PHE A C 1
ATOM 1215 O O . PHE A 1 154 ? 0.329 -8.657 21.041 1.00 97.38 154 PHE A O 1
ATOM 1222 N N . ALA A 1 155 ? 2.219 -7.768 20.204 1.00 96.50 155 ALA A N 1
ATOM 1223 C CA . ALA A 1 155 ? 2.314 -6.694 21.189 1.00 96.50 155 ALA A CA 1
ATOM 1224 C C . ALA A 1 155 ? 1.071 -5.785 21.177 1.00 96.50 155 ALA A C 1
ATOM 1226 O O . ALA A 1 155 ? 0.504 -5.495 22.231 1.00 96.50 155 ALA A O 1
ATOM 1227 N N . HIS A 1 156 ? 0.581 -5.399 19.997 1.00 94.69 156 HIS A N 1
ATOM 1228 C CA . HIS A 1 156 ? -0.584 -4.516 19.872 1.00 94.69 156 HIS A CA 1
ATOM 1229 C C . HIS A 1 156 ? -1.906 -5.216 20.186 1.00 94.69 156 HIS A C 1
ATOM 1231 O O . HIS A 1 156 ? -2.807 -4.603 20.761 1.00 94.69 156 HIS A O 1
ATOM 1237 N N . LEU A 1 157 ? -2.022 -6.516 19.911 1.00 95.25 157 LEU A N 1
ATOM 1238 C CA . LEU A 1 157 ? -3.195 -7.299 20.300 1.00 95.25 157 LEU A CA 1
ATOM 1239 C C . LEU A 1 157 ? -3.347 -7.422 21.826 1.00 95.25 157 LEU A C 1
ATOM 1241 O O . LEU A 1 157 ? -4.473 -7.584 22.302 1.00 95.25 157 LEU A O 1
ATOM 1245 N N . ARG A 1 158 ? -2.269 -7.265 22.613 1.00 95.25 158 ARG A N 1
ATOM 1246 C CA . ARG A 1 158 ? -2.355 -7.168 24.087 1.00 95.25 158 ARG A CA 1
ATOM 1247 C C . ARG A 1 158 ? -3.063 -5.898 24.565 1.00 95.25 158 ARG A C 1
ATOM 1249 O O . ARG A 1 158 ? -3.581 -5.875 25.677 1.00 95.25 158 ARG A O 1
ATOM 1256 N N . LEU A 1 159 ? -3.133 -4.856 23.733 1.00 93.38 159 LEU A N 1
ATOM 1257 C CA . LEU A 1 159 ? -3.882 -3.634 24.041 1.00 93.38 159 LEU A CA 1
ATOM 1258 C C . LEU A 1 159 ? -5.393 -3.811 23.860 1.00 93.38 159 LEU A C 1
ATOM 1260 O O . LEU A 1 159 ? -6.158 -2.908 24.218 1.00 93.38 159 LEU A O 1
ATOM 1264 N N . LEU A 1 160 ? -5.847 -4.942 23.323 1.00 93.00 160 LEU A N 1
ATOM 1265 C CA . LEU A 1 160 ? -7.264 -5.198 23.149 1.00 93.00 160 LEU A CA 1
ATOM 1266 C C . LEU A 1 160 ? -7.951 -5.431 24.508 1.00 93.00 160 LEU A C 1
ATOM 1268 O O . LEU A 1 160 ? -7.446 -6.211 25.317 1.00 93.00 160 LEU A O 1
ATOM 1272 N N . PRO A 1 161 ? -9.105 -4.792 24.782 1.00 89.62 161 PRO A N 1
ATOM 1273 C CA . PRO A 1 161 ? -9.854 -5.076 26.001 1.00 89.62 161 PRO A CA 1
ATOM 1274 C C . PRO A 1 161 ? -10.297 -6.546 26.047 1.00 89.62 161 PRO A C 1
ATOM 1276 O O . PRO A 1 161 ? -10.624 -7.131 25.011 1.00 89.62 161 PRO A O 1
ATOM 1279 N N . ARG A 1 162 ? -10.322 -7.128 27.256 1.00 88.94 162 ARG A N 1
ATOM 1280 C CA . ARG A 1 162 ? -10.821 -8.496 27.490 1.00 88.94 162 ARG A CA 1
ATOM 1281 C C . ARG A 1 162 ? -12.282 -8.619 27.047 1.00 88.94 162 ARG A C 1
ATOM 1283 O O . ARG A 1 162 ? -12.598 -9.485 26.235 1.00 88.94 162 ARG A O 1
ATOM 1290 N N . ASP A 1 163 ? -13.111 -7.673 27.481 1.00 89.81 163 ASP A N 1
ATOM 1291 C CA . ASP A 1 163 ? -14.518 -7.556 27.093 1.00 89.81 163 ASP A CA 1
ATOM 1292 C C . ASP A 1 163 ? -14.623 -6.755 25.795 1.00 89.81 163 ASP A C 1
ATOM 1294 O O . ASP A 1 163 ? -14.914 -5.559 25.802 1.00 89.81 163 ASP A O 1
ATOM 1298 N N . TYR A 1 164 ? -14.276 -7.386 24.670 1.00 92.12 164 TYR A N 1
ATOM 1299 C CA . TYR A 1 164 ? -14.255 -6.718 23.369 1.00 92.12 164 TYR A CA 1
ATOM 1300 C C . TYR A 1 164 ? -15.658 -6.224 22.976 1.00 92.12 164 TYR A C 1
ATOM 1302 O O . TYR A 1 164 ? -16.536 -7.047 22.700 1.00 92.12 164 TYR A O 1
ATOM 1310 N N . PRO A 1 165 ? -15.885 -4.901 22.892 1.00 89.94 165 PRO A N 1
ATOM 1311 C CA . PRO A 1 165 ? -17.183 -4.385 22.511 1.00 89.94 165 PRO A CA 1
ATOM 1312 C C . PRO A 1 165 ? -17.354 -4.476 20.988 1.00 89.94 165 PRO A C 1
ATOM 1314 O O . PRO A 1 165 ? -16.623 -3.844 20.226 1.00 89.94 165 PRO A O 1
ATOM 1317 N N . ALA A 1 166 ? -18.343 -5.248 20.543 1.00 88.31 166 ALA A N 1
ATOM 1318 C CA . ALA A 1 166 ? -18.629 -5.446 19.125 1.00 88.31 166 ALA A CA 1
ATOM 1319 C C . ALA A 1 166 ? -19.038 -4.143 18.411 1.00 88.31 166 ALA A C 1
ATOM 1321 O O . ALA A 1 166 ? -19.791 -3.329 18.957 1.00 88.31 166 ALA A O 1
ATOM 1322 N N . SER A 1 167 ? -18.577 -3.986 17.163 1.00 90.75 167 SER A N 1
ATOM 1323 C CA . SER A 1 167 ? -19.087 -3.011 16.183 1.00 90.75 167 SER A CA 1
ATOM 1324 C C . SER A 1 167 ? -19.204 -1.570 16.686 1.00 90.75 167 SER A C 1
ATOM 1326 O O . SER A 1 167 ? -20.207 -0.888 16.449 1.00 90.75 167 SER A O 1
ATOM 1328 N N . LYS A 1 168 ? -18.173 -1.081 17.374 1.00 92.50 168 LYS A N 1
ATOM 1329 C CA . LYS A 1 168 ? -18.153 0.291 17.882 1.00 92.50 168 LYS A CA 1
ATOM 1330 C C . LYS A 1 168 ? -17.753 1.278 16.786 1.00 92.50 168 LYS A C 1
ATOM 1332 O O . LYS A 1 168 ? -16.877 0.960 15.983 1.00 92.50 168 LYS A O 1
ATOM 1337 N N . PRO A 1 169 ? -18.390 2.459 16.718 1.00 92.25 169 PRO A N 1
ATOM 1338 C CA . PRO A 1 169 ? -18.073 3.447 15.694 1.00 92.25 169 PRO A CA 1
ATOM 1339 C C . PRO A 1 169 ? -16.623 3.912 15.840 1.00 92.25 169 PRO A C 1
ATOM 1341 O O . PRO A 1 169 ? -16.182 4.248 16.942 1.00 92.25 169 PRO A O 1
ATOM 1344 N N . LEU A 1 170 ? -15.887 3.952 14.726 1.00 92.19 170 LEU A N 1
ATOM 1345 C CA . LEU A 1 170 ? -14.467 4.319 14.740 1.00 92.19 170 LEU A CA 1
ATOM 1346 C C . LEU A 1 170 ? -14.226 5.767 15.183 1.00 92.19 170 LEU A C 1
ATOM 1348 O O . LEU A 1 170 ? -13.159 6.079 15.699 1.00 92.19 170 LEU A O 1
ATOM 1352 N N . GLN A 1 171 ? -15.239 6.629 15.080 1.00 89.75 171 GLN A N 1
ATOM 1353 C 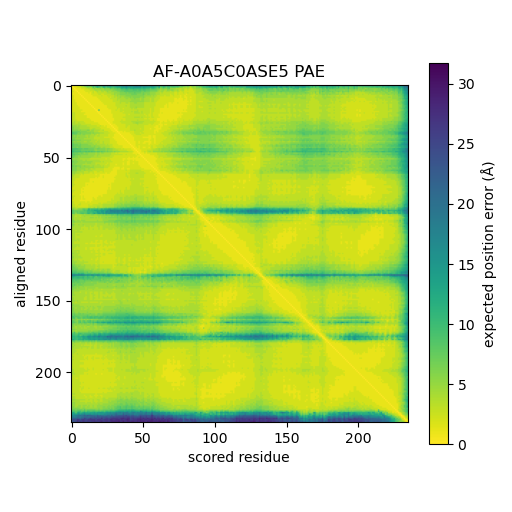CA . GLN A 1 171 ? -15.209 8.011 15.569 1.00 89.75 171 GLN A CA 1
ATOM 1354 C C . GLN A 1 171 ? -14.853 8.118 17.062 1.00 89.75 171 GLN A C 1
ATOM 1356 O O . GLN A 1 171 ? -14.281 9.120 17.485 1.00 89.75 171 GLN A O 1
ATOM 1361 N N . LEU A 1 172 ? -15.109 7.075 17.865 1.00 89.25 172 LEU A N 1
ATOM 1362 C CA . LEU A 1 172 ? -14.697 7.046 19.275 1.00 89.25 172 LEU A CA 1
ATOM 1363 C C . LEU A 1 172 ? -13.174 7.147 19.450 1.00 89.25 172 LEU A C 1
ATOM 1365 O O . LEU A 1 172 ? -12.715 7.642 20.481 1.00 89.25 172 LEU A O 1
ATOM 1369 N N . ALA A 1 173 ? -12.400 6.720 18.449 1.00 88.00 173 ALA A N 1
ATOM 1370 C CA . ALA A 1 173 ? -10.944 6.822 18.435 1.00 88.00 173 ALA A CA 1
ATOM 1371 C C . ALA A 1 173 ? -10.422 8.255 18.223 1.00 88.00 173 ALA A C 1
ATOM 1373 O O . ALA A 1 173 ? -9.240 8.489 18.441 1.00 88.00 173 ALA A O 1
ATOM 1374 N N . VAL A 1 174 ? -11.280 9.209 17.841 1.00 83.44 174 VAL A N 1
ATOM 1375 C CA . VAL A 1 174 ? -10.909 10.621 17.611 1.00 83.44 174 VAL A CA 1
ATOM 1376 C C . VAL A 1 174 ? -11.111 11.479 18.873 1.00 83.44 174 VAL A C 1
ATOM 1378 O O . VAL A 1 174 ? -10.770 12.655 18.903 1.00 83.44 174 VAL A O 1
ATOM 1381 N N . SER A 1 175 ? -11.654 10.915 19.959 1.00 80.12 175 SER A N 1
ATOM 1382 C CA . SER A 1 175 ? -11.846 11.680 21.198 1.00 80.12 175 SER A CA 1
ATOM 1383 C C . SER A 1 175 ? -10.517 11.950 21.918 1.00 80.12 175 SER A C 1
ATOM 1385 O O . SER A 1 175 ? -9.686 11.055 22.045 1.00 80.12 175 SER A O 1
ATOM 1387 N N . GLY A 1 176 ? -10.344 13.146 22.495 1.00 75.31 176 GLY A N 1
ATOM 1388 C CA . GLY A 1 176 ? -9.126 13.536 23.233 1.00 75.31 176 GLY A CA 1
ATOM 1389 C C . GLY A 1 176 ? -8.812 12.709 24.493 1.00 75.31 176 GLY A C 1
ATOM 1390 O O . GLY A 1 176 ? -7.831 12.973 25.174 1.00 75.31 176 GLY A O 1
ATOM 1391 N N . LYS A 1 177 ? -9.637 11.704 24.818 1.00 80.88 177 LYS A N 1
ATOM 1392 C CA . LYS A 1 177 ? -9.437 10.755 25.930 1.00 80.88 177 LYS A CA 1
ATOM 1393 C C . LYS A 1 177 ? -8.981 9.365 25.454 1.00 80.88 177 LYS A C 1
ATOM 1395 O O . LYS A 1 177 ? -9.059 8.395 26.208 1.00 80.88 177 LYS A O 1
ATOM 1400 N N . VAL A 1 178 ? -8.581 9.235 24.190 1.00 86.19 178 VAL A N 1
ATOM 1401 C CA . VAL A 1 178 ? -8.069 7.988 23.601 1.00 86.19 178 VAL A CA 1
ATOM 1402 C C . VAL A 1 178 ? -6.609 7.781 24.000 1.00 86.19 178 VAL A C 1
ATOM 1404 O O . VAL A 1 178 ? -5.906 8.725 24.342 1.00 86.19 178 VAL A O 1
ATOM 1407 N N . ASN A 1 179 ? -6.148 6.526 23.982 1.00 89.31 179 ASN A N 1
ATOM 1408 C CA . ASN A 1 179 ? -4.746 6.208 24.241 1.00 89.31 179 ASN A CA 1
ATOM 1409 C C . ASN A 1 179 ? -3.844 6.948 23.223 1.00 89.31 179 ASN A C 1
ATOM 1411 O O . ASN A 1 179 ? -3.924 6.620 22.033 1.00 89.31 179 ASN A O 1
ATOM 1415 N N . PRO A 1 180 ? -2.980 7.886 23.665 1.00 91.69 180 PRO A N 1
ATOM 1416 C CA . PRO A 1 180 ? -2.173 8.711 22.766 1.00 91.69 180 PRO A CA 1
ATOM 1417 C C . PRO A 1 180 ? -1.226 7.874 21.901 1.00 91.69 180 PRO A C 1
ATOM 1419 O O . PRO A 1 180 ? -0.997 8.220 20.747 1.00 91.69 180 PRO A O 1
ATOM 1422 N N . TRP A 1 181 ? -0.759 6.724 22.399 1.00 94.31 181 TRP A N 1
ATOM 1423 C CA . TRP A 1 181 ? 0.065 5.792 21.628 1.00 94.31 181 TRP A CA 1
ATOM 1424 C C . TRP A 1 181 ? -0.672 5.239 20.401 1.00 94.31 181 TRP A C 1
ATOM 1426 O O . TRP A 1 181 ? -0.147 5.251 19.293 1.00 94.31 181 TRP A O 1
ATOM 1436 N N . LEU A 1 182 ? -1.925 4.798 20.565 1.00 94.19 182 LEU A N 1
ATOM 1437 C CA . LEU A 1 182 ? -2.716 4.276 19.444 1.00 94.19 182 LEU A CA 1
ATOM 1438 C C . LEU A 1 182 ? -3.106 5.378 18.457 1.00 94.19 182 LEU A C 1
ATOM 1440 O O . LEU A 1 182 ? -3.219 5.108 17.262 1.00 94.19 182 LEU A O 1
ATOM 1444 N N . MET A 1 183 ? -3.302 6.606 18.940 1.00 93.31 183 MET A N 1
ATOM 1445 C CA . MET A 1 183 ? -3.544 7.760 18.078 1.00 93.31 183 MET A CA 1
ATOM 1446 C C . MET A 1 183 ? -2.307 8.077 17.233 1.00 93.31 183 MET A C 1
ATOM 1448 O O . MET A 1 183 ? -2.428 8.193 16.017 1.00 93.31 183 MET A O 1
ATOM 1452 N N . LEU A 1 184 ? -1.123 8.122 17.855 1.00 95.38 184 LEU A N 1
ATOM 1453 C CA . LEU A 1 184 ? 0.154 8.305 17.164 1.00 95.38 184 LEU A CA 1
ATOM 1454 C C . LEU A 1 184 ? 0.358 7.238 16.083 1.00 95.38 184 LEU A C 1
ATOM 1456 O O . LEU A 1 184 ? 0.632 7.579 14.939 1.00 95.38 184 LEU A O 1
ATOM 1460 N N . LEU A 1 185 ? 0.157 5.959 16.414 1.00 96.56 185 LEU A N 1
ATOM 1461 C CA . LEU A 1 185 ? 0.302 4.866 15.448 1.00 96.56 185 LEU A CA 1
ATOM 1462 C C . LEU A 1 185 ? -0.727 4.920 14.317 1.00 96.56 185 LEU A C 1
ATOM 1464 O O . LEU A 1 185 ? -0.397 4.614 13.174 1.00 96.56 185 LEU A O 1
ATOM 1468 N N . SER A 1 186 ? -1.963 5.328 14.611 1.00 95.88 186 SER A N 1
ATOM 1469 C CA . SER A 1 186 ? -2.993 5.517 13.583 1.00 95.88 186 SER A CA 1
ATOM 1470 C C . SER A 1 186 ? -2.593 6.626 12.610 1.00 95.88 186 SER A C 1
ATOM 1472 O O . SER A 1 186 ? -2.677 6.435 11.400 1.00 95.88 186 SER A O 1
ATOM 1474 N N . LEU A 1 187 ? -2.116 7.762 13.128 1.00 96.12 187 LEU A N 1
ATOM 1475 C CA . LEU A 1 187 ? -1.642 8.883 12.315 1.00 96.12 187 LEU A CA 1
ATOM 1476 C C . LEU A 1 187 ? -0.393 8.513 11.513 1.00 96.12 187 LEU A C 1
ATOM 1478 O O . LEU A 1 187 ? -0.328 8.837 10.334 1.00 96.12 187 LEU A O 1
ATOM 1482 N N . ALA A 1 188 ? 0.553 7.789 12.113 1.00 97.75 188 ALA A N 1
ATOM 1483 C CA . ALA A 1 188 ? 1.734 7.293 11.417 1.00 97.75 188 ALA A CA 1
ATOM 1484 C C . ALA A 1 188 ? 1.350 6.344 10.271 1.00 97.75 188 ALA A C 1
ATOM 1486 O O . ALA A 1 188 ? 1.833 6.510 9.157 1.00 97.75 188 ALA A O 1
ATOM 1487 N N . ALA A 1 189 ? 0.430 5.402 10.501 1.00 98.00 189 ALA A N 1
ATOM 1488 C CA . ALA A 1 189 ? -0.050 4.492 9.460 1.00 98.00 189 ALA A CA 1
ATOM 1489 C C . ALA A 1 189 ? -0.777 5.231 8.322 1.00 98.00 189 ALA A C 1
ATOM 1491 O O . ALA A 1 189 ? -0.568 4.908 7.155 1.00 98.00 189 ALA A O 1
ATOM 1492 N N . ILE A 1 190 ? -1.584 6.251 8.643 1.00 97.69 190 ILE A N 1
ATOM 1493 C CA . ILE A 1 190 ? -2.215 7.123 7.639 1.00 97.69 190 ILE A CA 1
ATOM 1494 C C . ILE A 1 190 ? -1.153 7.916 6.869 1.00 97.69 190 ILE A C 1
ATOM 1496 O O . ILE A 1 190 ? -1.213 7.973 5.646 1.00 97.69 190 ILE A O 1
ATOM 1500 N N . GLY A 1 191 ? -0.166 8.495 7.555 1.00 98.31 191 GLY A N 1
ATOM 1501 C CA . GLY A 1 191 ? 0.932 9.232 6.928 1.00 98.31 191 GLY A CA 1
ATOM 1502 C C . GLY A 1 191 ? 1.745 8.359 5.973 1.00 98.31 191 GLY A C 1
ATOM 1503 O O . GLY A 1 191 ? 2.011 8.769 4.848 1.00 98.31 191 GLY A O 1
ATOM 1504 N N . LEU A 1 192 ? 2.056 7.123 6.375 1.00 98.06 192 LEU A N 1
ATOM 1505 C CA . LEU A 1 192 ? 2.712 6.133 5.517 1.00 98.06 192 LEU A CA 1
ATOM 1506 C C . LEU A 1 192 ? 1.840 5.741 4.319 1.00 98.06 192 LEU A C 1
ATOM 1508 O O . LEU A 1 192 ? 2.351 5.636 3.210 1.00 98.06 192 LEU A O 1
ATOM 1512 N N . ALA A 1 193 ? 0.529 5.571 4.510 1.00 98.50 193 ALA A N 1
ATOM 1513 C CA . ALA A 1 193 ? -0.406 5.297 3.419 1.00 98.50 193 ALA A CA 1
ATOM 1514 C C . ALA A 1 193 ? -0.451 6.453 2.400 1.00 98.50 193 ALA A C 1
ATOM 1516 O O . ALA A 1 193 ? -0.440 6.211 1.194 1.00 98.50 193 ALA A O 1
ATOM 1517 N N . VAL A 1 194 ? -0.443 7.705 2.870 1.00 98.44 194 VAL A N 1
ATOM 1518 C CA . VAL A 1 194 ? -0.375 8.900 2.012 1.00 98.44 194 VAL A CA 1
ATOM 1519 C C . VAL A 1 194 ? 0.963 8.974 1.274 1.00 98.44 194 VAL A C 1
ATOM 1521 O O . VAL A 1 194 ? 0.966 9.180 0.065 1.00 98.44 194 VAL A O 1
ATOM 1524 N N . ALA A 1 195 ? 2.082 8.746 1.967 1.00 98.38 195 ALA A N 1
ATOM 1525 C CA . ALA A 1 195 ? 3.413 8.734 1.359 1.00 98.38 195 ALA A CA 1
ATOM 1526 C C . ALA A 1 195 ? 3.585 7.603 0.329 1.00 98.38 195 ALA A C 1
ATOM 1528 O O . ALA A 1 195 ? 4.291 7.771 -0.664 1.00 98.38 195 ALA A O 1
ATOM 1529 N N . ALA A 1 196 ? 2.940 6.454 0.547 1.00 98.44 196 ALA A N 1
ATOM 1530 C CA . ALA A 1 196 ? 2.902 5.364 -0.419 1.00 98.44 196 ALA A CA 1
ATOM 1531 C C . ALA A 1 196 ? 2.062 5.743 -1.648 1.00 98.44 196 ALA A C 1
ATOM 1533 O O . ALA A 1 196 ? 2.504 5.551 -2.778 1.00 98.44 196 ALA A O 1
ATOM 1534 N N . ALA A 1 197 ? 0.885 6.343 -1.445 1.00 98.44 197 ALA A N 1
ATOM 1535 C CA . ALA A 1 197 ? 0.041 6.811 -2.542 1.00 98.44 197 ALA A CA 1
ATOM 1536 C C . ALA A 1 197 ? 0.729 7.883 -3.400 1.00 98.44 197 ALA A C 1
ATOM 1538 O O . ALA A 1 197 ? 0.626 7.841 -4.623 1.00 98.44 197 ALA A O 1
ATOM 1539 N N . SER A 1 198 ? 1.466 8.813 -2.784 1.00 98.19 198 SER A N 1
ATOM 1540 C CA . SER A 1 198 ? 2.194 9.861 -3.510 1.00 98.19 198 SER A CA 1
ATOM 1541 C C . SER A 1 198 ? 3.380 9.344 -4.324 1.00 98.19 198 SER A C 1
ATOM 1543 O O . SER A 1 198 ? 3.961 10.116 -5.070 1.00 98.19 198 SER A O 1
ATOM 1545 N N . GLN A 1 199 ? 3.767 8.079 -4.148 1.00 97.62 199 GLN A N 1
ATOM 1546 C CA . GLN A 1 199 ? 4.852 7.421 -4.882 1.00 97.62 199 GLN A CA 1
ATOM 1547 C C . GLN A 1 199 ? 4.341 6.305 -5.808 1.00 97.62 199 GLN A C 1
ATOM 1549 O O . GLN A 1 199 ? 5.140 5.542 -6.338 1.00 97.62 199 GLN A O 1
ATOM 1554 N N . GLY A 1 200 ? 3.021 6.134 -5.955 1.00 97.75 200 GLY A N 1
ATOM 1555 C CA . GLY A 1 200 ? 2.453 5.022 -6.726 1.00 97.75 200 GLY A CA 1
ATOM 1556 C C . GLY A 1 200 ? 2.619 3.639 -6.065 1.00 97.75 200 GLY A C 1
ATOM 1557 O O . GLY A 1 200 ? 2.307 2.614 -6.670 1.00 97.75 200 GLY A O 1
ATOM 1558 N N . ALA A 1 201 ? 3.080 3.575 -4.812 1.00 98.19 201 ALA A N 1
ATOM 1559 C CA . ALA A 1 201 ? 3.390 2.338 -4.096 1.00 98.19 201 ALA A CA 1
ATOM 1560 C C . ALA A 1 201 ? 2.121 1.672 -3.524 1.00 98.19 201 ALA A C 1
ATOM 1562 O O . ALA A 1 201 ? 1.949 1.516 -2.310 1.00 98.19 201 ALA A O 1
ATOM 1563 N N . TRP A 1 202 ? 1.204 1.276 -4.408 1.00 98.31 202 TRP A N 1
ATOM 1564 C CA . TRP A 1 202 ? -0.121 0.765 -4.051 1.00 98.31 202 TRP A CA 1
ATOM 1565 C C . TRP A 1 202 ? -0.135 -0.437 -3.076 1.00 98.31 202 TRP A C 1
ATOM 1567 O O . TRP A 1 202 ? -1.043 -0.473 -2.238 1.00 98.31 202 TRP A O 1
ATOM 1577 N N . PRO A 1 203 ? 0.830 -1.389 -3.067 1.00 98.44 203 PRO A N 1
ATOM 1578 C CA . PRO A 1 203 ? 0.817 -2.475 -2.082 1.00 98.44 203 PRO A CA 1
ATOM 1579 C C . PRO A 1 203 ? 1.054 -1.951 -0.659 1.00 98.44 203 PRO A C 1
ATOM 1581 O O . PRO A 1 203 ? 0.367 -2.349 0.286 1.00 98.44 203 PRO A O 1
ATOM 1584 N N . PHE A 1 204 ? 1.972 -0.989 -0.509 1.00 98.38 204 PHE A N 1
ATOM 1585 C CA . PHE A 1 204 ? 2.235 -0.320 0.766 1.00 98.38 204 PHE A CA 1
ATOM 1586 C C . PHE A 1 204 ? 1.073 0.574 1.196 1.00 98.38 204 PHE A C 1
ATOM 1588 O O . PHE A 1 204 ? 0.778 0.646 2.389 1.00 98.38 204 PHE A O 1
ATOM 1595 N N . LEU A 1 205 ? 0.360 1.194 0.248 1.00 98.62 205 LEU A N 1
ATOM 1596 C CA . LEU A 1 205 ? -0.881 1.912 0.542 1.00 98.62 205 LEU A CA 1
ATOM 1597 C C . LEU A 1 205 ? -1.910 0.975 1.197 1.00 98.62 205 LEU A C 1
ATOM 1599 O O . LEU A 1 205 ? -2.463 1.314 2.244 1.00 98.62 205 LEU A O 1
ATOM 1603 N N . ILE A 1 206 ? -2.137 -0.219 0.636 1.00 98.44 206 ILE A N 1
ATOM 1604 C CA . ILE A 1 206 ? -3.056 -1.215 1.216 1.00 98.44 206 ILE A CA 1
ATOM 1605 C C . ILE A 1 206 ? -2.604 -1.609 2.627 1.00 98.44 206 ILE A C 1
ATOM 1607 O O . ILE A 1 206 ? -3.412 -1.596 3.560 1.00 98.44 206 ILE A O 1
ATOM 1611 N N . ALA A 1 207 ? -1.319 -1.923 2.805 1.00 98.31 207 ALA A N 1
ATOM 1612 C CA . ALA A 1 207 ? -0.771 -2.302 4.105 1.00 98.31 207 ALA A CA 1
ATOM 1613 C C . ALA A 1 207 ? -0.945 -1.188 5.157 1.00 98.31 207 ALA A C 1
ATOM 1615 O O . ALA A 1 207 ? -1.392 -1.454 6.277 1.00 98.31 207 ALA A O 1
ATOM 1616 N N . GLY A 1 208 ? -0.662 0.066 4.789 1.00 98.25 208 GLY A N 1
ATOM 1617 C CA . GLY A 1 208 ? -0.840 1.234 5.653 1.00 98.25 208 GLY A CA 1
ATOM 1618 C C . GLY A 1 208 ? -2.300 1.458 6.053 1.00 98.25 208 GLY A C 1
ATOM 1619 O O . GLY A 1 208 ? -2.595 1.665 7.231 1.00 98.25 208 GLY A O 1
ATOM 1620 N N . LEU A 1 209 ? -3.235 1.332 5.106 1.00 98.19 209 LEU A N 1
ATOM 1621 C CA . LEU A 1 209 ? -4.673 1.443 5.370 1.00 98.19 209 LEU A CA 1
ATOM 1622 C C . LEU A 1 209 ? -5.184 0.342 6.311 1.00 98.19 209 LEU A C 1
ATOM 1624 O O . LEU A 1 209 ? -5.980 0.624 7.212 1.00 98.19 209 LEU A O 1
ATOM 1628 N N . LEU A 1 210 ? -4.716 -0.900 6.141 1.00 98.19 210 LEU A N 1
ATOM 1629 C CA . LEU A 1 210 ? -5.056 -2.008 7.037 1.00 98.19 210 LEU A CA 1
ATOM 1630 C C . LEU A 1 210 ? -4.559 -1.744 8.462 1.00 98.19 210 LEU A C 1
ATOM 1632 O O . LEU A 1 210 ? -5.327 -1.895 9.415 1.00 98.19 210 LEU A O 1
ATOM 1636 N N . TRP A 1 211 ? -3.312 -1.294 8.618 1.00 98.38 211 TRP A N 1
ATOM 1637 C CA . TRP A 1 211 ? -2.761 -0.940 9.926 1.00 98.38 211 TRP A CA 1
ATOM 1638 C C . TRP A 1 211 ? -3.495 0.229 10.577 1.00 98.38 211 TRP A C 1
ATOM 1640 O O . TRP A 1 211 ? -3.856 0.139 11.752 1.00 98.38 211 TRP A O 1
ATOM 1650 N N . ALA A 1 212 ? -3.794 1.285 9.818 1.00 97.62 212 ALA A N 1
ATOM 1651 C CA . ALA A 1 212 ? -4.597 2.403 10.301 1.00 97.62 212 ALA A CA 1
ATOM 1652 C C . ALA A 1 212 ? -5.958 1.912 10.817 1.00 97.62 212 ALA A C 1
ATOM 1654 O O . ALA A 1 212 ? -6.354 2.227 11.941 1.00 97.62 212 ALA A O 1
ATOM 1655 N N . TYR A 1 213 ? -6.647 1.065 10.048 1.00 97.19 213 TYR A N 1
ATOM 1656 C CA . TYR A 1 213 ? -7.924 0.490 10.461 1.00 97.19 213 TYR A CA 1
ATOM 1657 C C . TYR A 1 213 ? -7.809 -0.367 11.733 1.00 97.19 213 TYR A C 1
ATOM 1659 O O . TYR A 1 213 ? -8.666 -0.271 12.618 1.00 97.19 213 TYR A O 1
ATOM 1667 N N . VAL A 1 214 ? -6.750 -1.173 11.866 1.00 97.81 214 VAL A N 1
ATOM 1668 C CA . VAL A 1 214 ? -6.481 -1.986 13.064 1.00 97.81 214 VAL A CA 1
ATOM 1669 C C . VAL A 1 214 ? -6.265 -1.098 14.290 1.00 97.81 214 VAL A C 1
ATOM 1671 O O . VAL A 1 214 ? -6.941 -1.295 15.304 1.00 97.81 214 VAL A O 1
ATOM 1674 N N . TYR A 1 215 ? -5.389 -0.094 14.212 1.00 97.44 215 TYR A N 1
ATOM 1675 C CA . TYR A 1 215 ? -5.092 0.787 15.344 1.00 97.44 215 TYR A CA 1
ATOM 1676 C C . TYR A 1 215 ? -6.315 1.593 15.787 1.00 97.44 215 TYR A C 1
ATOM 1678 O O . TYR A 1 215 ? -6.647 1.601 16.977 1.00 97.44 215 TYR A O 1
ATOM 1686 N N . VAL A 1 216 ? -7.047 2.177 14.835 1.00 95.94 216 VAL A N 1
ATOM 1687 C CA . VAL A 1 216 ? -8.285 2.921 15.104 1.00 95.94 216 VAL A CA 1
ATOM 1688 C C . VAL A 1 216 ? -9.352 2.000 15.709 1.00 95.94 216 VAL A C 1
ATOM 1690 O O . VAL A 1 216 ? -10.037 2.384 16.658 1.00 95.94 216 VAL A O 1
ATOM 1693 N N . SER A 1 217 ? -9.461 0.752 15.243 1.00 96.31 217 SER A N 1
ATOM 1694 C CA . SER A 1 217 ? -10.394 -0.235 15.804 1.00 96.31 217 SER A CA 1
ATOM 1695 C C . SER A 1 217 ? -10.069 -0.595 17.255 1.00 96.31 217 SER A C 1
ATOM 1697 O O . SER A 1 217 ? -10.980 -0.678 18.087 1.00 96.31 217 SER A O 1
ATOM 1699 N N . ILE A 1 218 ? -8.789 -0.793 17.590 1.00 95.81 218 ILE A N 1
ATOM 1700 C CA . ILE A 1 218 ? -8.353 -1.055 18.971 1.00 95.81 218 ILE A CA 1
ATOM 1701 C C . ILE A 1 218 ? -8.642 0.172 19.846 1.00 95.81 218 ILE A C 1
ATOM 1703 O O . ILE A 1 218 ? -9.215 0.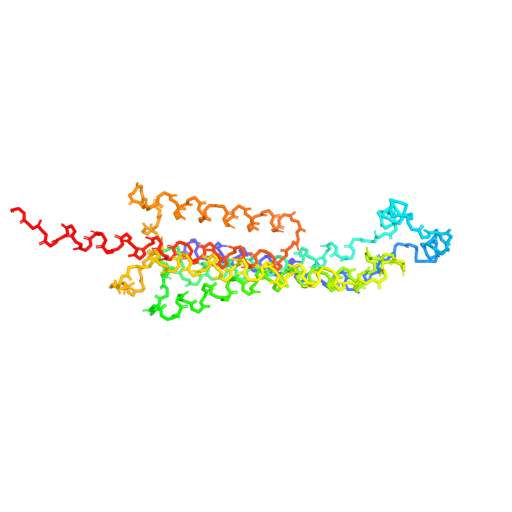034 20.930 1.00 95.81 218 ILE A O 1
ATOM 1707 N N . ALA A 1 219 ? -8.306 1.372 19.366 1.00 95.31 219 ALA A N 1
ATOM 1708 C CA . ALA A 1 219 ? -8.537 2.631 20.068 1.00 95.31 219 ALA A CA 1
ATOM 1709 C C . ALA A 1 219 ? -10.026 2.860 20.378 1.00 95.31 219 ALA A C 1
ATOM 1711 O O . ALA A 1 219 ? -10.388 3.091 21.536 1.00 95.31 219 ALA A O 1
ATOM 1712 N N . ALA A 1 220 ? -10.897 2.711 19.375 1.00 94.44 220 ALA A N 1
ATOM 1713 C CA . ALA A 1 220 ? -12.345 2.839 19.528 1.00 94.44 220 ALA A CA 1
ATOM 1714 C C . ALA A 1 220 ? -12.908 1.811 20.522 1.00 94.44 220 ALA A C 1
ATOM 1716 O O . ALA A 1 220 ? -13.714 2.155 21.389 1.00 94.44 220 ALA A O 1
ATOM 1717 N N . SER A 1 221 ? -12.436 0.562 20.449 1.00 94.50 221 SER A N 1
ATOM 1718 C CA . SER A 1 221 ? -12.863 -0.514 21.351 1.00 94.50 221 SER A CA 1
ATOM 1719 C C . SER A 1 221 ? -12.488 -0.219 22.805 1.00 94.50 221 SER A C 1
ATOM 1721 O O . SER A 1 221 ? -13.316 -0.359 23.703 1.00 94.50 221 SER A O 1
ATOM 1723 N N . ARG A 1 222 ? -11.260 0.255 23.060 1.00 93.00 222 ARG A N 1
ATOM 1724 C CA . ARG A 1 222 ? -10.828 0.657 24.409 1.00 93.00 222 ARG A CA 1
ATOM 1725 C C . ARG A 1 222 ? -11.654 1.821 24.944 1.00 93.00 222 ARG A C 1
ATOM 1727 O O . ARG A 1 222 ? -12.075 1.789 26.099 1.00 93.00 222 ARG A O 1
ATOM 1734 N N . ARG A 1 223 ? -11.909 2.831 24.107 1.00 92.62 223 ARG A N 1
ATOM 1735 C CA . ARG A 1 223 ? -12.699 4.000 24.503 1.00 92.62 223 ARG A CA 1
ATOM 1736 C C . ARG A 1 223 ? -14.134 3.619 24.863 1.00 92.62 223 ARG A C 1
ATOM 1738 O O . ARG A 1 223 ? -14.659 4.107 25.859 1.00 92.62 223 ARG A O 1
ATOM 1745 N N . ALA A 1 224 ? -14.742 2.713 24.102 1.00 92.19 224 ALA A N 1
ATOM 1746 C CA . ALA A 1 224 ? -16.080 2.212 24.389 1.00 92.19 224 ALA A CA 1
ATOM 1747 C C . ALA A 1 224 ? -16.167 1.514 25.760 1.00 92.19 224 ALA A C 1
ATOM 1749 O O . ALA A 1 224 ? -17.114 1.762 26.501 1.00 92.19 224 ALA A O 1
ATOM 1750 N N . VAL A 1 225 ? -15.168 0.703 26.131 1.00 91.88 225 VAL A N 1
ATOM 1751 C CA . VAL A 1 225 ? -15.121 0.066 27.462 1.00 91.88 225 VAL A CA 1
ATOM 1752 C C . VAL A 1 225 ? -14.985 1.103 28.578 1.00 91.88 225 VAL A C 1
ATOM 1754 O O . VAL A 1 225 ? -15.655 0.992 29.600 1.00 91.88 225 VAL A O 1
ATOM 1757 N N . GLN A 1 226 ? -14.156 2.135 28.391 1.00 89.56 226 GLN A N 1
ATOM 1758 C CA . GLN A 1 226 ? -14.016 3.213 29.378 1.00 89.56 226 GLN A CA 1
ATOM 1759 C C . GLN A 1 226 ? -15.338 3.951 29.615 1.00 89.56 226 GLN A C 1
ATOM 1761 O O . GLN A 1 226 ? -15.704 4.172 30.764 1.00 89.56 226 GLN A O 1
ATOM 1766 N N . LEU A 1 227 ? -16.058 4.291 28.541 1.00 88.81 227 LEU A N 1
ATOM 1767 C CA . LEU A 1 227 ? -17.364 4.952 28.629 1.00 88.81 227 LEU A CA 1
ATOM 1768 C C . LEU A 1 227 ? -18.407 4.083 29.344 1.00 88.81 227 LEU A C 1
ATOM 1770 O O . LEU A 1 227 ? -19.179 4.594 30.151 1.00 88.81 227 LEU A O 1
ATOM 1774 N N . GLY A 1 228 ? -18.400 2.770 29.089 1.00 86.50 228 GLY A N 1
ATOM 1775 C CA . GLY A 1 228 ? -19.279 1.827 29.782 1.00 86.50 228 GLY A CA 1
ATOM 1776 C C . GLY A 1 228 ? -19.015 1.763 31.288 1.00 86.50 228 GLY A C 1
ATOM 1777 O O . GLY A 1 228 ? -19.957 1.714 32.066 1.00 86.50 228 GLY A O 1
ATOM 1778 N N . ARG A 1 229 ? -17.749 1.837 31.718 1.00 79.00 229 ARG A N 1
ATOM 1779 C CA . ARG A 1 229 ? -17.390 1.829 33.148 1.00 79.00 229 ARG A CA 1
ATOM 1780 C C . ARG A 1 229 ? -17.788 3.113 33.868 1.00 79.00 229 ARG A C 1
ATOM 1782 O O . ARG A 1 229 ? -18.243 3.046 35.000 1.00 79.00 229 ARG A O 1
ATOM 1789 N N . THR A 1 230 ? -17.653 4.266 33.215 1.00 74.94 230 THR A N 1
ATOM 1790 C CA . THR A 1 230 ? -18.053 5.554 33.807 1.00 74.94 230 THR A CA 1
ATOM 1791 C C . THR A 1 230 ? -19.566 5.709 33.952 1.00 74.94 230 THR A C 1
ATOM 1793 O O . THR A 1 230 ? -20.003 6.489 34.782 1.00 74.94 230 THR A O 1
ATOM 1796 N N . ALA A 1 231 ? -20.367 4.978 33.170 1.00 69.88 231 ALA A N 1
ATOM 1797 C CA . ALA A 1 231 ? -21.828 5.038 33.246 1.00 69.88 231 ALA A CA 1
ATOM 1798 C C . ALA A 1 231 ? -22.431 4.187 34.385 1.00 69.88 231 ALA A C 1
ATOM 1800 O O . ALA A 1 231 ? -23.593 4.371 34.721 1.00 69.88 231 ALA A O 1
ATOM 1801 N N . VAL A 1 232 ? -21.663 3.253 34.961 1.00 65.50 232 VAL A N 1
ATOM 1802 C CA . VAL A 1 232 ? -22.134 2.292 35.983 1.00 65.50 232 VAL A CA 1
ATOM 1803 C C . VAL A 1 232 ? -21.810 2.748 37.414 1.00 65.50 232 VAL A C 1
ATOM 1805 O O . VAL A 1 232 ? -22.226 2.103 38.368 1.00 65.50 232 VAL A O 1
ATOM 1808 N N . VAL A 1 233 ? -21.123 3.880 37.591 1.00 50.06 233 VAL A N 1
ATOM 1809 C CA . VAL A 1 233 ? -20.889 4.490 38.911 1.00 50.06 233 VAL A CA 1
ATOM 1810 C C . VAL A 1 233 ? -21.779 5.732 39.045 1.00 50.06 233 VAL A C 1
ATOM 1812 O O . VAL A 1 233 ? -21.317 6.833 38.742 1.00 50.06 233 VAL A O 1
ATOM 1815 N N . PRO A 1 234 ? -23.064 5.593 39.422 1.00 49.41 234 PRO A N 1
ATOM 1816 C CA . PRO A 1 234 ? -23.816 6.721 39.946 1.00 49.41 234 PRO A CA 1
ATOM 1817 C C . PRO A 1 234 ? -23.274 7.033 41.347 1.00 49.41 234 PRO A C 1
ATOM 1819 O O . PRO A 1 234 ? -23.139 6.132 42.176 1.00 49.41 234 PRO A O 1
ATOM 1822 N N . HIS A 1 235 ? -22.894 8.291 41.563 1.00 48.03 235 HIS A N 1
ATOM 1823 C CA . HIS A 1 235 ? -22.697 8.834 42.906 1.00 48.03 235 HIS A CA 1
ATOM 1824 C C . HIS A 1 235 ? -24.027 8.891 43.654 1.00 48.03 235 HIS A C 1
ATOM 1826 O O . HIS A 1 235 ? -25.052 9.164 42.984 1.00 48.03 235 HIS A O 1
#